Protein AF-A0A8S9FN56-F1 (afdb_monomer_lite)

Sequence (362 aa):
MESDDCSVKVAVHIRPLIGDERLQGCKDCVTVVSGKPQVQIGSHSFTFDHVYGSTGTPSTEMYQECAAPLVDGLFQGYNATVLAYGQTGSGKTYTMGTGCGDTSQTGIVPQVMNALFTKIETLKDQIEFQIHVSFIEKAMIIEEESSHCVGDSREIDEEAKEWEHKLLQNSMDKELHELNRRLEEKESEMKLFDGYDPAALKQHFGKKIAEVEDEKRAVQEERNRLLAEIENLASDGQAQKLQDVHAQNLKSLEAQIQDLKKKQESQVQLLKRKQKSDDAARRLQEEIQSIKAQKVQLQHRMKQEAEQFRQWKASREKELLQLRKEGRKSEYERHKLQALNQRQKMVSTRSLPCSFESLNLE

Foldseek 3Di:
DDDDDPDDADAAAFAADDPVCVVVVHDDQWDQDPPFQWIDGPPDIDHGPYYHDHPDALAVVCLVVPPPVQLVVVVVVDDDDDDFDDDPPRCSCLQQLVDDDPSSCRHNPNVSVVVNVVVCVVCVVPDDDDDDDDDDDDPPPPPDDDDDDPDDPVVVVVVVVVVVLVVVLVVLVVVLVVLVVVLVVLVVVLVVVPDDDLVVVLVVLVVVLVVLVVVLVVLVVVLVVLVVVVVVVVVVPDDPPVVVVSVVVNVVSVVVSVVSVVVSVVSVVVSVVSVVVVVVSVVSVVVSVVSVVVSVVSVVVSVVSVVVVVVVVVVVVVVVVVVVVVVVVVVVVVVVVVVVVVVVVVVVVVVPPPPPPPPDDD

Secondary structure (DSSP, 8-state):
------PPP-EEE-PPPPHHHHHTT----EEEPTTSSEEEETTEEEE-SEEE-TTSSS-HHHIIIIIHHHHHHHHTT---------STTSSHHHHHT-SSSGGGGGSHHHHHHHHHHHHHHHHTTT--------------------------HHHHHHHHHHHHHHHHHHHHHHHHHHHHHHHHHHHHHHHTTTTS-HHHHHHHHHHHHHHHHHHHHHHHHHHHHHHHHHHHHTTS---HHHHHHHHHHHHHHHHHHHHHHHHHHHHHHHHHHHHHHHHHHHHHHHHHHHHHHHHHHHHHHHHHHHHHHHHHHHHHHHHHHHHHHHHHHHHHHHHHHHHHHHHHHHHHHHHSTTSSTTS---

pLDDT: mean 78.4, std 14.81, range [34.0, 97.19]

Organism: Brassica cretica (NCBI:txid69181)

Radius of gyration: 46.8 Å; chains: 1; bounding box: 108×57×158 Å

Structure (mmCIF, N/CA/C/O backbone):
data_AF-A0A8S9FN56-F1
#
_entry.id   AF-A0A8S9FN56-F1
#
loop_
_atom_site.group_PDB
_atom_site.id
_atom_site.type_symbol
_atom_site.label_atom_id
_atom_site.label_alt_id
_atom_site.label_comp_id
_atom_site.label_asym_id
_atom_site.label_entity_id
_atom_site.label_seq_id
_atom_site.pdbx_PDB_ins_code
_atom_site.Cartn_x
_atom_site.Cartn_y
_atom_site.Cartn_z
_atom_site.occupancy
_atom_site.B_iso_or_equiv
_atom_site.auth_seq_id
_atom_site.auth_comp_id
_atom_site.auth_asym_id
_atom_site.auth_atom_id
_atom_site.pdbx_PDB_model_num
ATOM 1 N N . MET A 1 1 ? -13.756 2.630 -45.991 1.00 34.00 1 MET A N 1
ATOM 2 C CA . MET A 1 1 ? -12.398 2.065 -46.083 1.00 34.00 1 MET A CA 1
ATOM 3 C C . MET A 1 1 ? -11.995 1.733 -44.664 1.00 34.00 1 MET A C 1
ATOM 5 O O . MET A 1 1 ? -11.510 2.599 -43.954 1.00 34.00 1 MET A O 1
ATOM 9 N N . GLU A 1 2 ? -12.363 0.532 -44.231 1.00 57.72 2 GLU A N 1
ATOM 10 C CA . GLU A 1 2 ? -11.818 -0.105 -43.034 1.00 57.72 2 GLU A CA 1
ATOM 11 C C . GLU A 1 2 ? -10.561 -0.867 -43.458 1.00 57.72 2 GLU A C 1
ATOM 13 O O . GLU A 1 2 ? -10.627 -1.669 -44.389 1.00 57.72 2 GLU A O 1
ATOM 18 N N . SER A 1 3 ? -9.444 -0.522 -42.819 1.00 44.44 3 SER A N 1
ATOM 19 C CA . SER A 1 3 ? -8.143 -1.209 -42.743 1.00 44.44 3 SER A CA 1
ATOM 20 C C . SER A 1 3 ? -7.182 -0.182 -42.117 1.00 44.44 3 SER A C 1
ATOM 22 O O . SER A 1 3 ? -7.130 0.944 -42.605 1.00 44.44 3 SER A O 1
ATOM 24 N N . ASP A 1 4 ? -6.384 -0.419 -41.091 1.00 47.78 4 ASP A N 1
ATOM 25 C CA . ASP A 1 4 ? -6.064 -1.636 -40.371 1.00 47.78 4 ASP A CA 1
ATOM 26 C C . ASP A 1 4 ? -5.249 -1.231 -39.130 1.00 47.78 4 ASP A C 1
ATOM 28 O O . ASP A 1 4 ? -4.591 -0.192 -39.114 1.00 47.78 4 ASP A O 1
ATOM 32 N N . ASP A 1 5 ? -5.268 -2.134 -38.159 1.00 46.38 5 ASP A N 1
ATOM 33 C CA . ASP A 1 5 ? -4.248 -2.396 -37.148 1.00 46.38 5 ASP A CA 1
ATOM 34 C C . ASP A 1 5 ? -4.048 -1.443 -35.956 1.00 46.38 5 ASP A C 1
ATOM 36 O O . ASP A 1 5 ? -3.857 -0.231 -36.045 1.00 46.38 5 ASP A O 1
ATOM 40 N N . CYS A 1 6 ? -4.008 -2.070 -34.782 1.00 59.03 6 CYS A N 1
ATOM 41 C CA . CYS A 1 6 ? -3.664 -1.491 -33.489 1.00 59.03 6 CYS A CA 1
ATOM 42 C C . CYS A 1 6 ? -2.143 -1.230 -33.411 1.00 59.03 6 CYS A C 1
ATOM 44 O O . CYS A 1 6 ? -1.462 -1.686 -32.492 1.00 59.03 6 CYS A O 1
ATOM 46 N N . SER A 1 7 ? -1.576 -0.551 -34.410 1.00 74.31 7 SER A N 1
ATOM 47 C CA . SER A 1 7 ? -0.150 -0.244 -34.463 1.00 74.31 7 SER A CA 1
ATOM 48 C C . SER A 1 7 ? 0.182 0.960 -33.585 1.00 74.31 7 SER A C 1
ATOM 50 O O . SER A 1 7 ? -0.565 1.939 -33.529 1.00 74.31 7 SER A O 1
ATOM 52 N N . VAL A 1 8 ? 1.333 0.904 -32.914 1.00 87.12 8 VAL A N 1
ATOM 53 C CA . VAL A 1 8 ? 1.858 2.023 -32.124 1.00 87.12 8 VAL A CA 1
ATOM 54 C C . VAL A 1 8 ? 2.058 3.236 -33.033 1.00 87.12 8 VAL A C 1
ATOM 56 O O . VAL A 1 8 ? 2.833 3.165 -33.982 1.00 87.12 8 VAL A O 1
ATOM 59 N N . LYS A 1 9 ? 1.388 4.348 -32.713 1.00 89.50 9 LYS A N 1
ATOM 60 C CA . LYS A 1 9 ? 1.583 5.631 -33.398 1.00 89.50 9 LYS A CA 1
ATOM 61 C C . LYS A 1 9 ? 2.750 6.394 -32.790 1.00 89.50 9 LYS A C 1
ATOM 63 O O . LYS A 1 9 ? 2.871 6.485 -31.567 1.00 89.50 9 LYS A O 1
ATOM 68 N N . VAL A 1 10 ? 3.578 6.982 -33.643 1.00 91.56 10 VAL A N 1
ATOM 69 C CA . VAL A 1 10 ? 4.769 7.729 -33.252 1.00 91.56 10 VAL A CA 1
ATOM 70 C C . VAL A 1 10 ? 4.655 9.175 -33.718 1.00 91.56 10 VAL A C 1
ATOM 72 O O . VAL A 1 10 ? 4.612 9.477 -34.910 1.00 91.56 10 VAL A O 1
ATOM 75 N N . ALA A 1 11 ? 4.655 10.078 -32.742 1.00 90.06 11 ALA A N 1
ATOM 76 C CA . ALA A 1 11 ? 4.687 11.514 -32.949 1.00 90.06 11 ALA A CA 1
ATOM 77 C C . ALA A 1 11 ? 6.062 12.074 -32.569 1.00 90.06 11 ALA A C 1
ATOM 79 O O . ALA A 1 11 ? 6.553 11.841 -31.463 1.00 90.06 11 ALA A O 1
ATOM 80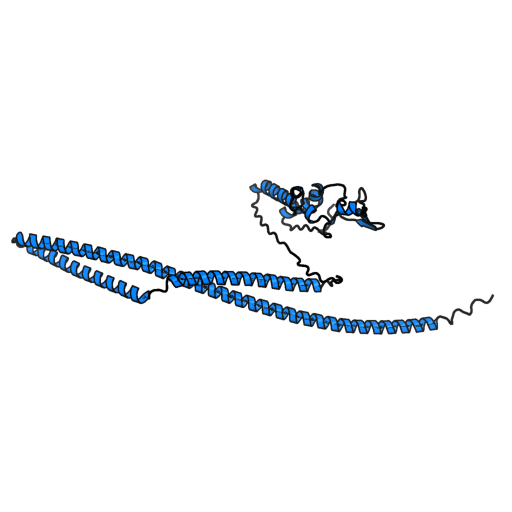 N N . VAL A 1 12 ? 6.677 12.835 -33.473 1.00 90.75 12 VAL A N 1
ATOM 81 C CA . VAL A 1 12 ? 7.975 13.478 -33.242 1.00 90.75 12 VAL A CA 1
ATOM 82 C C . VAL A 1 12 ? 7.770 14.960 -32.976 1.00 90.75 12 VAL A C 1
ATOM 84 O O . VAL A 1 12 ? 7.241 15.674 -33.821 1.00 90.75 12 VAL A O 1
ATOM 87 N N . HIS A 1 13 ? 8.226 15.431 -31.817 1.00 88.38 13 HIS A N 1
ATOM 88 C CA . HIS A 1 13 ? 8.181 16.841 -31.436 1.00 88.38 13 HIS A CA 1
ATOM 89 C C . HIS A 1 13 ? 9.599 17.412 -31.362 1.00 88.38 13 HIS A C 1
ATOM 91 O O . HIS A 1 13 ? 10.414 16.985 -30.542 1.00 88.38 13 HIS A O 1
ATOM 97 N N . ILE A 1 14 ? 9.897 18.374 -32.237 1.00 88.44 14 ILE A N 1
ATOM 98 C CA . ILE A 1 14 ? 11.204 19.026 -32.320 1.00 88.44 14 ILE A CA 1
ATOM 99 C C . ILE A 1 14 ? 11.127 20.357 -31.578 1.00 88.44 14 ILE A C 1
ATOM 101 O O . ILE A 1 14 ? 10.511 21.309 -32.054 1.00 88.44 14 ILE A O 1
ATOM 105 N N . ARG A 1 15 ? 11.783 20.443 -30.418 1.00 87.12 15 ARG A N 1
ATOM 106 C CA . ARG A 1 15 ? 11.860 21.705 -29.675 1.00 87.12 15 ARG A CA 1
ATOM 107 C C . ARG A 1 15 ? 12.784 22.716 -30.373 1.00 87.12 15 ARG A C 1
ATOM 109 O O . ARG A 1 15 ? 13.759 22.309 -31.007 1.00 87.12 15 ARG A O 1
ATOM 116 N N . PRO A 1 16 ? 12.552 24.027 -30.208 1.00 85.75 16 PRO A N 1
ATOM 117 C CA . PRO A 1 16 ? 13.506 25.039 -30.647 1.00 85.75 16 PRO A CA 1
ATOM 118 C C . PRO A 1 16 ? 14.832 24.957 -29.868 1.00 85.75 16 PRO A C 1
ATOM 120 O O . PRO A 1 16 ? 14.885 24.452 -28.739 1.00 85.75 16 PRO A O 1
ATOM 123 N N . LEU A 1 17 ? 15.896 25.513 -30.459 1.00 84.88 17 LEU A N 1
ATOM 124 C CA . LEU A 1 17 ? 17.184 25.705 -29.784 1.00 84.88 17 LEU A CA 1
ATOM 125 C C . LEU A 1 17 ? 17.023 26.606 -28.556 1.00 84.88 17 LEU A C 1
ATOM 127 O O . LEU A 1 17 ? 16.485 27.719 -28.670 1.00 84.88 17 LEU A O 1
ATOM 131 N N . ILE A 1 18 ? 17.528 26.143 -27.411 1.00 85.12 18 ILE A N 1
ATOM 132 C CA . ILE A 1 18 ? 17.525 26.891 -26.144 1.00 85.12 18 ILE A CA 1
ATOM 133 C C . ILE A 1 18 ? 18.684 27.899 -26.089 1.00 85.12 18 ILE A C 1
ATOM 135 O O . ILE A 1 18 ? 19.608 27.849 -26.900 1.00 85.12 18 ILE A O 1
ATOM 139 N N . GLY A 1 19 ? 18.626 28.846 -25.145 1.00 82.25 19 GLY A N 1
ATOM 140 C CA . GLY A 1 19 ? 19.585 29.956 -25.043 1.00 82.25 19 GLY A CA 1
ATOM 141 C C . GLY A 1 19 ? 21.048 29.508 -25.017 1.00 82.25 19 GLY A C 1
ATOM 142 O O . GLY A 1 19 ? 21.850 30.019 -25.794 1.00 82.25 19 GLY A O 1
ATOM 143 N N . ASP A 1 20 ? 21.369 28.497 -24.211 1.00 84.25 20 ASP A N 1
ATOM 144 C CA . ASP A 1 20 ? 22.737 27.981 -24.077 1.00 84.25 20 ASP A CA 1
ATOM 145 C C . ASP A 1 20 ? 23.262 27.357 -25.380 1.00 84.25 20 ASP A C 1
ATOM 147 O O . ASP A 1 20 ? 24.409 27.586 -25.758 1.00 84.25 20 ASP A O 1
ATOM 151 N N . GLU A 1 21 ? 22.411 26.645 -26.126 1.00 86.81 21 GLU A N 1
ATOM 152 C CA . GLU A 1 21 ? 22.765 26.053 -27.427 1.00 86.81 21 GLU A CA 1
ATOM 153 C C . GLU A 1 21 ? 23.034 27.137 -28.478 1.00 86.81 21 GLU A C 1
ATOM 155 O O . GLU A 1 21 ? 23.965 27.032 -29.278 1.00 86.81 21 GLU A O 1
ATOM 160 N N . ARG A 1 22 ? 22.248 28.220 -28.455 1.00 85.56 22 ARG A N 1
ATOM 161 C CA . ARG A 1 22 ? 22.453 29.373 -29.344 1.00 85.56 22 ARG A CA 1
ATOM 162 C C . ARG A 1 22 ? 23.751 30.109 -29.015 1.00 85.56 22 ARG A C 1
ATOM 164 O O . ARG A 1 22 ? 24.470 30.499 -29.931 1.00 85.56 22 ARG A O 1
ATOM 171 N N . LEU A 1 23 ? 24.065 30.274 -27.728 1.00 86.38 23 LEU A N 1
ATOM 172 C CA . LEU A 1 23 ? 25.304 30.906 -27.262 1.00 86.38 23 LEU A CA 1
ATOM 173 C C . LEU A 1 23 ? 26.547 30.074 -27.608 1.00 86.38 23 LEU A C 1
ATOM 175 O O . LEU A 1 23 ? 27.594 30.640 -27.910 1.00 86.38 23 LEU A O 1
ATOM 179 N N . GLN A 1 24 ? 26.423 28.746 -27.630 1.00 87.88 24 GLN A N 1
ATOM 180 C CA . GLN A 1 24 ? 27.474 27.824 -28.072 1.00 87.88 24 GLN A CA 1
ATOM 181 C C . GLN A 1 24 ? 27.618 27.735 -29.604 1.00 87.88 24 GLN A C 1
ATOM 183 O O . GLN A 1 24 ? 28.506 27.043 -30.101 1.00 87.88 24 GLN A O 1
ATOM 188 N N . GLY A 1 25 ? 26.776 28.437 -30.370 1.00 85.12 25 GLY A N 1
ATOM 189 C CA . GLY A 1 25 ? 26.837 28.462 -31.834 1.00 85.12 25 GLY A CA 1
ATOM 190 C C . GLY A 1 25 ? 26.279 27.205 -32.512 1.00 85.12 25 GLY A C 1
ATOM 191 O O . GLY A 1 25 ? 26.588 26.961 -33.682 1.00 85.12 25 GLY A O 1
ATOM 192 N N . CYS A 1 26 ? 25.464 26.408 -31.811 1.00 86.00 26 CYS A N 1
ATOM 193 C CA . CYS A 1 26 ? 24.776 25.262 -32.398 1.00 86.00 26 CYS A CA 1
ATOM 194 C C . CYS A 1 26 ? 23.798 25.712 -33.497 1.00 86.00 26 CYS A C 1
ATOM 196 O O . CYS A 1 26 ? 23.170 26.768 -33.409 1.00 86.00 26 CYS A O 1
ATOM 198 N N . LYS A 1 27 ? 23.660 24.889 -34.541 1.00 84.81 27 LYS A N 1
ATOM 199 C CA . LYS A 1 27 ? 22.740 25.110 -35.667 1.00 84.81 27 LYS A CA 1
ATOM 200 C C . LYS A 1 27 ? 21.695 24.004 -35.707 1.00 84.81 27 LYS A C 1
ATOM 202 O O . LYS A 1 27 ? 21.998 22.872 -35.331 1.00 84.81 27 LYS A O 1
ATOM 207 N N . ASP A 1 28 ? 20.509 24.321 -36.217 1.00 84.56 28 ASP A N 1
ATOM 208 C CA . ASP A 1 28 ? 19.460 23.329 -36.444 1.00 84.56 28 ASP A CA 1
ATOM 209 C C . ASP A 1 28 ? 19.959 22.246 -37.412 1.00 84.56 28 ASP A C 1
ATOM 211 O O . ASP A 1 28 ? 20.329 22.527 -38.554 1.00 84.56 28 ASP A O 1
ATOM 215 N N . CYS A 1 29 ? 19.994 21.001 -36.938 1.00 86.44 29 CYS A N 1
ATOM 216 C CA . CYS A 1 29 ? 20.415 19.833 -37.716 1.00 86.44 29 CYS A CA 1
ATOM 217 C C . CYS A 1 29 ? 19.238 18.979 -38.210 1.00 86.44 29 CYS A C 1
ATOM 219 O O . CYS A 1 29 ? 19.448 18.014 -38.947 1.00 86.44 29 CYS A O 1
ATOM 221 N N . VAL A 1 30 ? 18.015 19.339 -37.813 1.00 88.12 30 VAL A N 1
ATOM 222 C CA . VAL A 1 30 ? 16.774 18.654 -38.170 1.00 88.12 30 VAL A CA 1
ATOM 223 C C . VAL A 1 30 ? 15.874 19.631 -38.910 1.00 88.12 30 VAL A C 1
ATOM 225 O O . VAL A 1 30 ? 15.601 20.725 -38.418 1.00 88.12 30 VAL A O 1
ATOM 228 N N . THR A 1 31 ? 15.385 19.229 -40.077 1.00 86.25 31 THR A N 1
ATOM 229 C CA . THR A 1 31 ? 14.417 20.004 -40.857 1.00 86.25 31 THR A CA 1
ATOM 230 C C . THR A 1 31 ? 13.141 19.198 -41.067 1.00 86.25 31 THR A C 1
ATOM 232 O O . THR A 1 31 ? 13.177 17.986 -41.279 1.00 86.25 31 THR A O 1
ATOM 235 N N . VAL A 1 32 ? 11.991 19.867 -40.983 1.00 86.69 32 VAL A N 1
ATOM 236 C CA . VAL A 1 32 ? 10.684 19.252 -41.252 1.00 86.69 32 VAL A CA 1
ATOM 237 C C . VAL A 1 32 ? 10.335 19.446 -42.722 1.00 86.69 32 VAL A C 1
ATOM 239 O O . VAL A 1 32 ? 10.395 20.563 -43.239 1.00 86.69 32 VAL A O 1
ATOM 242 N N . VAL A 1 33 ? 9.960 18.364 -43.402 1.00 85.19 33 VAL A N 1
ATOM 243 C CA . VAL A 1 33 ? 9.528 18.410 -44.802 1.00 85.19 33 VAL A CA 1
ATOM 244 C C . VAL A 1 33 ? 8.102 18.958 -44.862 1.00 85.19 33 VAL A C 1
ATOM 246 O O . VAL A 1 33 ? 7.178 18.385 -44.293 1.00 85.19 33 VAL A O 1
ATOM 249 N N . SER A 1 34 ? 7.891 20.073 -45.563 1.00 79.69 34 SER A N 1
ATOM 250 C CA . SER A 1 34 ? 6.559 20.686 -45.666 1.00 79.69 34 SER A CA 1
ATOM 251 C C . SER A 1 34 ? 5.553 19.755 -46.353 1.00 79.69 34 SER A C 1
ATOM 253 O O . SER A 1 34 ? 5.817 19.231 -47.435 1.00 79.69 34 SER A O 1
ATOM 255 N N . GLY A 1 35 ? 4.387 19.566 -45.730 1.00 77.75 35 GLY A N 1
ATOM 256 C CA . GLY A 1 35 ? 3.283 18.772 -46.282 1.00 77.75 35 GLY A CA 1
ATOM 257 C C . GLY A 1 35 ? 3.447 17.251 -46.179 1.00 77.75 35 GLY A C 1
ATOM 258 O O . GLY A 1 35 ? 2.628 16.524 -46.736 1.00 77.75 35 GLY A O 1
ATOM 259 N N . LYS A 1 36 ? 4.481 16.753 -45.487 1.00 84.75 36 LYS A N 1
ATOM 260 C CA . LYS A 1 36 ? 4.667 15.324 -45.187 1.00 84.75 36 LYS A CA 1
ATOM 261 C C . LYS A 1 36 ? 5.081 15.150 -43.722 1.00 84.75 36 LYS A C 1
ATOM 263 O O . LYS A 1 36 ? 5.860 15.968 -43.240 1.00 84.75 36 LYS A O 1
ATOM 268 N N . PRO A 1 37 ? 4.656 14.084 -43.023 1.00 85.81 37 PRO A N 1
ATOM 269 C CA . PRO A 1 37 ? 5.118 13.795 -41.666 1.00 85.81 37 PRO A CA 1
ATOM 270 C C . PRO A 1 37 ? 6.526 13.173 -41.709 1.00 85.81 37 PRO A C 1
ATOM 272 O O . PRO A 1 37 ? 6.748 12.015 -41.363 1.00 85.81 37 PRO A O 1
ATOM 275 N N . GLN A 1 38 ? 7.496 13.936 -42.218 1.00 90.81 38 GLN A N 1
ATOM 276 C CA . GLN A 1 38 ? 8.859 13.479 -42.452 1.00 90.81 38 GLN A CA 1
ATOM 277 C C . GLN A 1 38 ? 9.871 14.493 -41.918 1.00 90.81 38 GLN A C 1
ATOM 279 O O . GLN A 1 38 ? 9.761 15.697 -42.162 1.00 90.81 38 GLN A O 1
ATOM 284 N N . VAL A 1 39 ? 10.882 13.986 -41.217 1.00 91.12 39 VAL A N 1
ATOM 285 C CA . VAL A 1 39 ? 12.034 14.760 -40.746 1.00 91.12 39 VAL A CA 1
ATOM 286 C C . VAL A 1 39 ? 13.268 14.389 -41.551 1.00 91.12 39 VAL A C 1
ATOM 288 O O . VAL A 1 39 ? 13.467 13.226 -41.906 1.00 91.12 39 VAL A O 1
ATOM 291 N N . GLN A 1 40 ? 14.110 15.373 -41.832 1.00 89.88 40 GLN A N 1
ATOM 292 C CA . GLN A 1 40 ? 15.377 15.181 -42.516 1.00 89.88 40 GLN A CA 1
ATOM 293 C C . GLN A 1 40 ? 16.534 15.556 -41.592 1.00 89.88 40 GLN A C 1
ATOM 295 O O . GLN A 1 40 ? 16.540 16.616 -40.968 1.00 89.88 40 GLN A O 1
ATOM 300 N N . ILE A 1 41 ? 17.517 14.659 -41.517 1.00 90.38 41 ILE A N 1
ATOM 301 C CA . ILE A 1 41 ? 18.742 14.814 -40.734 1.00 90.38 41 ILE A CA 1
ATOM 302 C C . ILE A 1 41 ? 19.909 14.545 -41.685 1.00 90.38 41 ILE A C 1
ATOM 304 O O . ILE A 1 41 ? 20.173 13.405 -42.076 1.00 90.38 41 ILE A O 1
ATOM 308 N N . GLY A 1 42 ? 20.581 15.613 -42.118 1.00 86.88 42 GLY A N 1
ATOM 309 C CA . GLY A 1 42 ? 21.610 15.531 -43.157 1.00 86.88 42 GLY A CA 1
ATOM 310 C C . GLY A 1 42 ? 21.059 14.961 -44.472 1.00 86.88 42 GLY A C 1
ATOM 311 O O . GLY A 1 42 ? 20.163 15.546 -45.085 1.00 86.88 42 GLY A O 1
ATOM 312 N N . SER A 1 43 ? 21.602 13.820 -44.908 1.00 87.56 43 SER A N 1
ATOM 313 C CA . SER A 1 43 ? 21.180 13.096 -46.119 1.00 87.56 43 SER A CA 1
ATOM 314 C C . SER A 1 43 ? 20.089 12.046 -45.883 1.00 87.56 43 SER A C 1
ATOM 316 O O . SER A 1 43 ? 19.653 11.410 -46.839 1.00 87.56 43 SER A O 1
ATOM 318 N N . HIS A 1 44 ? 19.665 11.828 -44.636 1.00 91.12 44 HIS A N 1
ATOM 319 C CA . HIS A 1 44 ? 18.688 10.799 -44.282 1.00 91.12 44 HIS A CA 1
ATOM 320 C C . HIS A 1 44 ? 17.319 11.411 -43.985 1.00 91.12 44 HIS A C 1
ATOM 322 O O . HIS A 1 44 ? 17.223 12.451 -43.333 1.00 91.12 44 HIS A O 1
ATOM 328 N N . SER A 1 45 ? 16.258 10.739 -44.431 1.00 92.31 45 SER A N 1
ATOM 329 C CA . SER A 1 45 ? 14.870 11.136 -44.186 1.00 92.31 45 SER A CA 1
ATOM 330 C C . SER A 1 45 ? 14.134 10.037 -43.425 1.00 92.31 45 SER A C 1
ATOM 332 O O . SER A 1 45 ? 14.217 8.867 -43.795 1.00 92.31 45 SER A O 1
ATOM 334 N N . PHE A 1 46 ? 13.397 10.420 -42.385 1.00 92.88 46 PHE A N 1
ATOM 335 C CA . PHE A 1 46 ? 12.651 9.519 -41.507 1.00 92.88 46 PHE A CA 1
ATOM 336 C C . PHE A 1 46 ? 11.180 9.924 -41.486 1.00 92.88 46 PHE A C 1
ATOM 338 O O . PHE A 1 46 ? 10.864 11.091 -41.249 1.00 92.88 46 PHE A O 1
ATOM 345 N N . THR A 1 47 ? 10.292 8.972 -41.751 1.00 92.38 47 THR A N 1
ATOM 346 C CA . THR A 1 47 ? 8.842 9.194 -41.810 1.00 92.38 47 THR A CA 1
ATOM 347 C C . THR A 1 47 ? 8.189 8.673 -40.537 1.00 92.38 47 THR A C 1
ATOM 349 O O . THR A 1 47 ? 8.519 7.577 -40.088 1.00 92.38 47 THR A O 1
ATOM 352 N N . PHE A 1 48 ? 7.264 9.450 -39.984 1.00 91.25 48 PHE A N 1
ATOM 353 C CA . PHE A 1 48 ? 6.508 9.140 -38.770 1.00 91.25 48 PHE A CA 1
ATOM 354 C C . PHE A 1 48 ? 5.014 9.383 -39.012 1.00 91.25 48 PHE A C 1
ATOM 356 O O . PHE A 1 48 ? 4.639 9.851 -40.086 1.00 91.25 48 PHE A O 1
ATOM 363 N N . ASP A 1 49 ? 4.161 9.083 -38.031 1.00 90.50 49 ASP A N 1
ATOM 364 C CA . ASP A 1 49 ? 2.726 9.371 -38.134 1.00 90.50 49 ASP A CA 1
ATOM 365 C C . ASP A 1 49 ? 2.465 10.878 -38.058 1.00 90.50 49 ASP A C 1
ATOM 367 O O . ASP A 1 49 ? 1.729 11.433 -38.872 1.00 90.50 49 ASP A O 1
ATOM 371 N N . HIS A 1 50 ? 3.128 11.553 -37.114 1.00 88.25 50 HIS A N 1
ATOM 372 C CA . HIS A 1 50 ? 3.006 12.994 -36.901 1.00 88.25 50 HIS A CA 1
ATOM 373 C C . HIS A 1 50 ? 4.377 13.620 -36.641 1.00 88.25 50 HIS A C 1
ATOM 375 O O . HIS A 1 50 ? 5.216 13.052 -35.936 1.00 88.25 50 HIS A O 1
ATOM 381 N N . VAL A 1 51 ? 4.612 14.809 -37.198 1.00 88.19 51 VAL A N 1
ATOM 382 C CA . VAL A 1 51 ? 5.862 15.559 -37.024 1.00 88.19 51 VAL A CA 1
ATOM 383 C C . VAL A 1 51 ? 5.539 17.015 -36.722 1.00 88.19 51 VAL A C 1
ATOM 385 O O . VAL A 1 51 ? 4.954 17.712 -37.547 1.00 88.19 51 VAL A O 1
ATOM 388 N N . TYR A 1 52 ? 5.987 17.480 -35.560 1.00 85.62 52 TYR A N 1
ATOM 389 C CA . TYR A 1 52 ? 5.828 18.849 -35.086 1.00 85.62 52 TYR A CA 1
ATOM 390 C C . TYR A 1 52 ? 7.183 19.563 -35.115 1.00 85.62 52 TYR A C 1
ATOM 392 O O . TYR A 1 52 ? 8.163 19.099 -34.521 1.00 85.62 52 TYR A O 1
ATOM 400 N N . GLY A 1 53 ? 7.243 20.673 -35.853 1.00 74.38 53 GLY A N 1
ATOM 401 C CA . GLY A 1 53 ? 8.457 21.465 -36.055 1.00 74.38 53 GLY A CA 1
ATOM 402 C C . GLY A 1 53 ? 8.734 22.490 -34.955 1.00 74.38 53 GLY A C 1
ATOM 403 O O . GLY A 1 53 ? 7.915 22.736 -34.076 1.00 74.38 53 GLY A O 1
ATOM 404 N N . SER A 1 54 ? 9.891 23.145 -35.061 1.00 64.88 54 SER A N 1
ATOM 405 C CA . SER A 1 54 ? 10.440 24.095 -34.081 1.00 64.88 54 SER A CA 1
ATOM 406 C C . SER A 1 54 ? 9.731 25.459 -34.006 1.00 64.88 54 SER A C 1
ATOM 408 O O . SER A 1 54 ? 10.197 26.356 -33.300 1.00 64.88 54 SER A O 1
ATOM 410 N N . THR A 1 55 ? 8.623 25.644 -34.726 1.00 59.16 55 THR A N 1
ATOM 411 C CA . THR A 1 55 ? 7.948 26.938 -34.919 1.00 59.16 55 THR A CA 1
ATOM 412 C C . THR A 1 55 ? 6.754 27.194 -33.995 1.00 59.16 55 THR A C 1
ATOM 414 O O . THR A 1 55 ? 6.063 28.193 -34.184 1.00 59.16 55 THR A O 1
ATOM 417 N N . GLY A 1 56 ? 6.519 26.380 -32.961 1.00 53.59 56 GLY A N 1
ATOM 418 C CA . GLY A 1 56 ? 5.408 26.622 -32.037 1.00 53.59 56 GLY A CA 1
ATOM 419 C C . GLY A 1 56 ? 5.502 25.882 -30.707 1.00 53.59 56 GLY A C 1
ATOM 420 O O . GLY A 1 56 ? 6.211 24.890 -30.569 1.00 53.59 56 GLY A O 1
ATOM 421 N N . THR A 1 57 ? 4.784 26.408 -29.714 1.00 52.62 57 THR A N 1
ATOM 422 C CA . THR A 1 57 ? 4.493 25.751 -28.430 1.00 52.62 57 THR A CA 1
ATOM 423 C C . THR A 1 57 ? 3.805 24.394 -28.642 1.00 52.62 57 THR A C 1
ATOM 425 O O . THR A 1 57 ? 3.199 24.214 -29.696 1.00 52.62 57 THR A O 1
ATOM 428 N N . PRO A 1 58 ? 3.797 23.480 -27.648 1.00 56.59 58 PRO A N 1
ATOM 429 C CA . PRO A 1 58 ? 2.983 22.267 -27.669 1.00 56.59 58 PRO A CA 1
ATOM 430 C C . PRO A 1 58 ? 1.528 22.695 -27.851 1.00 56.59 58 PRO A C 1
ATOM 432 O O . PRO A 1 58 ? 0.911 23.236 -26.933 1.00 56.59 58 PRO A O 1
ATOM 435 N N . SER A 1 59 ? 1.030 22.585 -29.077 1.00 62.69 59 SER A N 1
ATOM 436 C CA . SER A 1 59 ? -0.265 23.124 -29.450 1.00 62.69 59 SER A CA 1
ATOM 437 C C . SER A 1 59 ? -1.348 22.109 -29.112 1.00 62.69 59 SER A C 1
ATOM 439 O O . SER A 1 59 ? -1.128 20.896 -29.098 1.00 62.69 59 SER A O 1
ATOM 441 N N . THR A 1 60 ? -2.552 22.622 -28.874 1.00 71.69 60 THR A N 1
ATOM 442 C CA . THR A 1 60 ? -3.806 21.861 -28.810 1.00 71.69 60 THR A CA 1
ATOM 443 C C . THR A 1 60 ? -3.939 20.847 -29.957 1.00 71.69 60 THR A C 1
ATOM 445 O O . THR A 1 60 ? -4.578 19.816 -29.786 1.00 71.69 60 THR A O 1
ATOM 448 N N . GLU A 1 61 ? -3.302 21.093 -31.105 1.00 78.62 61 GLU A N 1
ATOM 449 C CA . GLU A 1 61 ? -3.277 20.192 -32.265 1.00 78.62 61 GLU A CA 1
ATOM 450 C C . GLU A 1 61 ? -2.604 18.852 -31.939 1.00 78.62 61 GLU A C 1
ATOM 452 O O . GLU A 1 61 ? -3.150 17.804 -32.266 1.00 78.62 61 GLU A O 1
ATOM 457 N N . MET A 1 62 ? -1.490 18.854 -31.196 1.00 85.00 62 MET A N 1
ATOM 4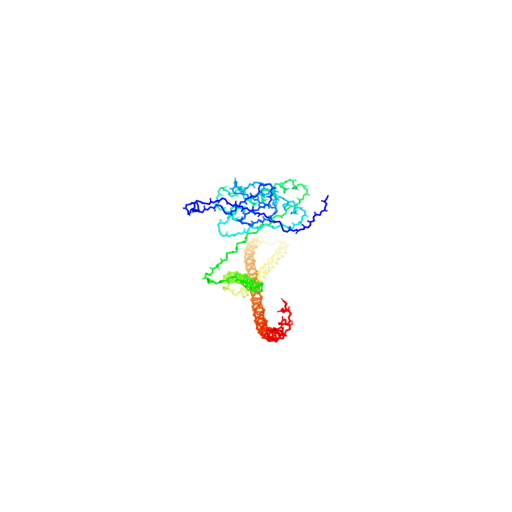58 C CA . MET A 1 62 ? -0.816 17.613 -30.793 1.00 85.00 62 MET A CA 1
ATOM 459 C C . MET A 1 62 ? -1.691 16.755 -29.874 1.00 85.00 62 MET A C 1
ATOM 461 O O . MET A 1 62 ? -1.703 15.528 -29.977 1.00 85.00 62 MET A O 1
ATOM 465 N N . TYR A 1 63 ? -2.459 17.390 -28.987 1.00 86.81 63 TYR A N 1
ATOM 466 C CA . TYR A 1 63 ? -3.461 16.690 -28.189 1.00 86.81 63 TYR A CA 1
ATOM 467 C C . TYR A 1 63 ? -4.586 16.126 -29.070 1.00 86.81 63 TYR A C 1
ATOM 469 O O . TYR A 1 63 ? -4.937 14.955 -28.924 1.00 86.81 63 TYR A O 1
ATOM 477 N N . GLN A 1 64 ? -5.128 16.930 -29.988 1.00 86.56 64 GLN A N 1
ATOM 478 C CA . GLN A 1 64 ? -6.227 16.535 -30.876 1.00 86.56 64 GLN A CA 1
ATOM 479 C C . GLN A 1 64 ? -5.852 15.348 -31.771 1.00 86.56 64 GLN A C 1
ATOM 481 O O . GLN A 1 64 ? -6.642 14.423 -31.926 1.00 86.56 64 GLN A O 1
ATOM 486 N N . GLU A 1 65 ? -4.641 15.337 -32.323 1.00 85.19 65 GLU A N 1
ATOM 487 C CA . GLU A 1 65 ? -4.200 14.284 -33.240 1.00 85.19 65 GLU A CA 1
ATOM 488 C C . GLU A 1 65 ? -3.761 13.006 -32.510 1.00 85.19 65 GLU A C 1
ATOM 490 O O . GLU A 1 65 ? -4.051 11.900 -32.971 1.00 85.19 65 GLU A O 1
ATOM 495 N N . CYS A 1 66 ? -3.078 13.128 -31.364 1.00 87.06 66 CYS A N 1
ATOM 496 C CA . CYS A 1 66 ? -2.474 11.976 -30.686 1.00 87.06 66 CYS A CA 1
ATOM 497 C C . CYS A 1 66 ? -3.292 11.450 -29.498 1.00 87.06 66 CYS A C 1
ATOM 499 O O . CYS A 1 66 ? -3.397 10.238 -29.320 1.00 87.06 66 CYS A O 1
ATOM 501 N N . ALA A 1 67 ? -3.848 12.331 -28.662 1.00 88.94 67 ALA A N 1
ATOM 502 C CA . ALA A 1 67 ? -4.437 11.957 -27.374 1.00 88.94 67 ALA A CA 1
ATOM 503 C C . ALA A 1 67 ? -5.973 11.920 -27.381 1.00 88.94 67 ALA A C 1
ATOM 505 O O . ALA A 1 67 ? -6.553 11.072 -26.705 1.00 88.94 67 ALA A O 1
ATOM 506 N N . ALA A 1 68 ? -6.651 12.777 -28.150 1.00 89.69 68 ALA A N 1
ATOM 507 C CA . ALA A 1 68 ? -8.116 12.797 -28.200 1.00 89.69 68 ALA A CA 1
ATOM 508 C C . ALA A 1 68 ? -8.734 11.450 -28.649 1.00 89.69 68 ALA A C 1
ATOM 510 O O . ALA A 1 68 ? -9.620 10.963 -27.938 1.00 89.69 68 ALA A O 1
ATOM 511 N N . PRO A 1 69 ? -8.219 10.762 -29.696 1.00 90.31 69 PRO A N 1
ATOM 512 C CA . PRO A 1 69 ? -8.735 9.448 -30.092 1.00 90.31 69 PRO A CA 1
ATOM 513 C C . PRO A 1 69 ? -8.536 8.375 -29.011 1.00 90.31 69 PRO A C 1
ATOM 515 O O . PRO A 1 69 ? -9.331 7.445 -28.890 1.00 90.31 69 PRO A O 1
ATOM 518 N N . LEU A 1 70 ? -7.485 8.506 -28.193 1.00 91.44 70 LEU A N 1
ATOM 519 C CA . LEU A 1 70 ? -7.224 7.600 -27.073 1.00 91.44 70 LEU A CA 1
ATOM 520 C C . LEU A 1 70 ? -8.225 7.810 -25.934 1.00 91.44 70 LEU A C 1
ATOM 522 O O . LEU A 1 70 ? -8.672 6.842 -25.322 1.00 91.44 70 LEU A O 1
ATOM 526 N N . VAL A 1 71 ? -8.611 9.063 -25.672 1.00 91.00 71 VAL A N 1
ATOM 527 C CA . VAL A 1 71 ? -9.670 9.379 -24.707 1.00 91.00 71 VAL A CA 1
ATOM 528 C C . VAL A 1 71 ? -11.002 8.800 -25.180 1.00 91.00 71 VAL A C 1
ATOM 530 O O . VAL A 1 71 ? -11.720 8.227 -24.371 1.00 91.00 71 VAL A O 1
ATOM 533 N N . ASP A 1 72 ? -11.337 8.897 -26.472 1.00 90.00 72 ASP A N 1
ATOM 534 C CA . ASP A 1 72 ? -12.522 8.225 -27.034 1.00 90.00 72 ASP A CA 1
ATOM 535 C C . ASP A 1 72 ? -12.484 6.705 -26.821 1.00 90.00 72 ASP A C 1
ATOM 537 O O . ASP A 1 72 ? -13.477 6.124 -26.381 1.00 90.00 72 ASP A O 1
ATOM 541 N N . GLY A 1 73 ? -11.331 6.072 -27.064 1.00 89.44 73 GLY A N 1
ATOM 542 C CA . GLY A 1 73 ? -11.126 4.643 -26.815 1.00 89.44 73 GLY A CA 1
ATOM 543 C C . GLY A 1 73 ? -11.314 4.243 -25.347 1.00 89.44 73 GLY A C 1
ATOM 544 O O . GLY A 1 73 ? -11.887 3.189 -25.070 1.00 89.44 73 GLY A O 1
ATOM 545 N N . LEU A 1 74 ? -10.923 5.104 -24.400 1.00 91.00 74 LEU A N 1
ATOM 546 C CA . LEU A 1 74 ? -11.114 4.854 -22.968 1.00 91.00 74 LEU A CA 1
ATOM 547 C C . LEU A 1 74 ? -12.600 4.731 -22.596 1.00 91.00 74 LEU A C 1
ATOM 549 O O . LEU A 1 74 ? -12.975 3.824 -21.857 1.00 91.00 74 LEU A O 1
ATOM 553 N N . PHE A 1 75 ? -13.464 5.589 -23.149 1.00 88.25 75 PHE A N 1
ATOM 554 C CA . PHE A 1 75 ? -14.916 5.511 -22.917 1.00 88.25 75 PHE A CA 1
ATOM 555 C C . PHE A 1 75 ? -15.582 4.322 -23.621 1.00 88.25 75 PHE A C 1
ATOM 557 O O . PHE A 1 75 ? -16.687 3.934 -23.250 1.00 88.25 75 PHE A O 1
ATOM 564 N N . GLN A 1 76 ? -14.911 3.714 -24.601 1.00 87.69 76 GLN A N 1
ATOM 565 C CA . GLN A 1 76 ? -15.337 2.455 -25.218 1.00 87.69 76 GLN A CA 1
ATOM 566 C C . GLN A 1 76 ? -14.877 1.220 -24.419 1.00 87.69 76 GLN A C 1
ATOM 568 O O . GLN A 1 76 ? -15.226 0.099 -24.780 1.00 87.69 76 GLN A O 1
ATOM 573 N N . GLY A 1 77 ? -14.123 1.411 -23.328 1.00 87.69 77 GLY A N 1
ATOM 574 C CA . GLY A 1 77 ? -13.626 0.339 -22.463 1.00 87.69 77 GLY A CA 1
ATOM 575 C C . GLY A 1 77 ? -12.236 -0.189 -22.830 1.00 87.69 77 GLY A C 1
ATOM 576 O O . GLY A 1 77 ? -11.837 -1.235 -22.317 1.00 87.69 77 GLY A O 1
ATOM 577 N N . TYR A 1 78 ? -11.490 0.503 -23.697 1.00 90.38 78 TYR A N 1
ATOM 578 C CA . TYR A 1 78 ? -10.121 0.125 -24.054 1.00 90.38 78 TYR A CA 1
ATOM 579 C C . TYR A 1 78 ? -9.076 0.818 -23.177 1.00 90.38 78 TYR A C 1
ATOM 581 O O . TYR A 1 78 ? -9.257 1.942 -22.714 1.00 90.38 78 TYR A O 1
ATOM 589 N N . ASN A 1 79 ? -7.929 0.163 -23.006 1.00 89.88 79 ASN A N 1
ATOM 590 C CA . ASN A 1 79 ? -6.777 0.760 -22.340 1.00 89.88 79 ASN A CA 1
ATOM 591 C C . ASN A 1 79 ? -6.005 1.658 -23.312 1.00 89.88 79 ASN A C 1
ATOM 593 O O . ASN A 1 79 ? -5.752 1.275 -24.453 1.00 89.88 79 ASN A O 1
ATOM 597 N N . ALA A 1 80 ? -5.571 2.822 -22.834 1.00 89.44 80 ALA A N 1
ATOM 598 C CA . ALA A 1 80 ? -4.728 3.746 -23.581 1.00 89.44 80 ALA A CA 1
ATOM 599 C C . ALA A 1 80 ? -3.411 4.000 -22.839 1.00 89.44 80 ALA A C 1
ATOM 601 O O . ALA A 1 80 ? -3.366 4.035 -21.610 1.00 89.44 80 ALA A O 1
ATOM 602 N N . THR A 1 81 ? -2.317 4.189 -23.577 1.00 91.12 81 THR A N 1
ATOM 603 C CA . THR A 1 81 ? -1.001 4.504 -23.003 1.00 91.12 81 THR A CA 1
ATOM 604 C C . THR A 1 81 ? -0.288 5.529 -23.873 1.00 91.12 81 THR A C 1
ATOM 606 O O . THR A 1 81 ? -0.232 5.382 -25.090 1.00 91.12 81 THR A O 1
ATOM 609 N N . VAL A 1 82 ? 0.268 6.563 -23.240 1.00 90.38 82 VAL A N 1
ATOM 610 C CA . VAL A 1 82 ? 1.064 7.608 -23.896 1.00 90.38 82 VAL A CA 1
ATOM 611 C C . VAL A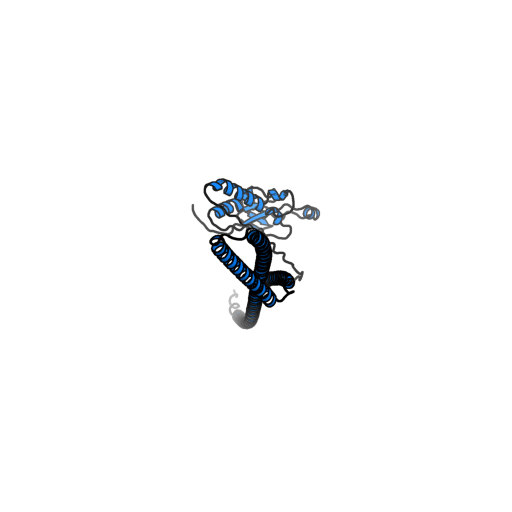 1 82 ? 2.430 7.657 -23.228 1.00 90.38 82 VAL A C 1
ATOM 613 O O . VAL A 1 82 ? 2.522 7.794 -22.008 1.00 90.38 82 VAL A O 1
ATOM 616 N N . LEU A 1 83 ? 3.490 7.546 -24.028 1.00 90.81 83 LEU A N 1
ATOM 617 C CA . LEU A 1 83 ? 4.873 7.568 -23.562 1.00 90.81 83 LEU A CA 1
ATOM 618 C C . LEU A 1 83 ? 5.624 8.723 -24.225 1.00 90.81 83 LEU A C 1
ATOM 620 O O . LEU A 1 83 ? 5.553 8.903 -25.438 1.00 90.81 83 LEU A O 1
ATOM 624 N N . ALA A 1 84 ? 6.382 9.478 -23.431 1.00 89.88 84 ALA A N 1
ATOM 625 C CA . ALA A 1 84 ? 7.297 10.495 -23.935 1.00 89.88 84 ALA A CA 1
ATOM 626 C C . ALA A 1 84 ? 8.736 9.970 -23.876 1.00 89.88 84 ALA A C 1
ATOM 628 O O . ALA A 1 84 ? 9.248 9.666 -22.798 1.00 89.88 84 ALA A O 1
ATOM 629 N N . TYR A 1 85 ? 9.401 9.900 -25.028 1.00 91.19 85 TYR A N 1
ATOM 630 C CA . TYR A 1 85 ? 10.763 9.382 -25.161 1.00 91.19 85 TYR A CA 1
ATOM 631 C C . TYR A 1 85 ? 11.716 10.437 -25.741 1.00 91.19 85 TYR A C 1
ATOM 633 O O . TYR A 1 85 ? 11.318 11.293 -26.525 1.00 91.19 85 TYR A O 1
ATOM 641 N N . GLY A 1 86 ? 12.983 10.399 -25.324 1.00 87.94 86 GLY A N 1
ATOM 642 C CA . GLY A 1 86 ? 14.027 11.320 -25.778 1.00 87.94 86 GLY A CA 1
ATOM 643 C C . GLY A 1 86 ? 15.116 11.547 -24.731 1.00 87.94 86 GLY A C 1
ATOM 644 O O . GLY A 1 86 ? 14.959 11.182 -23.565 1.00 87.94 86 GLY A O 1
ATOM 645 N N . GLN A 1 87 ? 16.219 12.181 -25.125 1.00 86.00 87 GLN A N 1
ATOM 646 C CA . GLN A 1 87 ? 17.337 12.496 -24.227 1.00 86.00 87 GLN A CA 1
ATOM 647 C C . GLN A 1 87 ? 16.969 13.503 -23.120 1.00 86.00 87 GLN A C 1
ATOM 649 O O . GLN A 1 87 ? 15.933 14.178 -23.165 1.00 86.00 87 GLN A O 1
ATOM 654 N N . THR A 1 88 ? 17.813 13.635 -22.098 1.00 84.12 88 THR A N 1
ATOM 655 C CA . THR A 1 88 ? 17.679 14.704 -21.094 1.00 84.12 88 THR A CA 1
ATOM 656 C C . THR A 1 88 ? 17.706 16.076 -21.776 1.00 84.12 88 THR A C 1
ATOM 658 O O . THR A 1 88 ? 18.489 16.308 -22.694 1.00 84.12 88 THR A O 1
ATOM 661 N N . GLY A 1 89 ? 16.789 16.965 -21.384 1.00 81.06 89 GLY A N 1
ATOM 662 C CA . GLY A 1 89 ? 16.638 18.283 -22.009 1.00 81.06 89 GLY A CA 1
ATOM 663 C C . GLY A 1 89 ? 15.925 18.296 -23.370 1.00 81.06 89 GLY A C 1
ATOM 664 O O . GLY A 1 89 ? 15.810 19.362 -23.962 1.00 81.06 89 GLY A O 1
ATOM 665 N N . SER A 1 90 ? 15.399 17.173 -23.880 1.00 85.75 90 SER A N 1
ATOM 666 C CA . SER A 1 90 ? 14.680 17.139 -25.173 1.00 85.75 90 SER A CA 1
ATOM 667 C C . SER A 1 90 ? 13.260 17.724 -25.144 1.00 85.75 90 SER A C 1
ATOM 669 O O . SER A 1 90 ? 12.650 17.884 -26.192 1.00 85.75 90 SER A O 1
ATOM 671 N N . GLY A 1 91 ? 12.716 18.034 -23.961 1.00 84.62 91 GLY A N 1
ATOM 672 C CA . GLY A 1 91 ? 11.360 18.582 -23.816 1.00 84.62 91 GLY A CA 1
ATOM 673 C C . GLY A 1 91 ? 10.263 17.565 -23.470 1.00 84.62 91 GLY A C 1
ATOM 674 O O . GLY A 1 91 ? 9.086 17.884 -23.618 1.00 84.62 91 GLY A O 1
ATOM 675 N N . LYS A 1 92 ? 10.607 16.369 -22.964 1.00 88.56 92 LYS A N 1
ATOM 676 C CA . LYS A 1 92 ? 9.626 15.356 -22.503 1.00 88.56 92 LYS A CA 1
ATOM 677 C C . LYS A 1 92 ? 8.650 15.904 -21.452 1.00 88.56 92 LYS A C 1
ATOM 679 O O . LYS A 1 92 ? 7.446 15.912 -21.676 1.00 88.56 92 LYS A O 1
ATOM 684 N N . THR A 1 93 ? 9.176 16.409 -20.332 1.00 85.75 93 THR A N 1
ATOM 685 C CA . THR A 1 93 ? 8.387 16.970 -19.216 1.00 85.75 93 THR A CA 1
ATOM 686 C C . THR A 1 93 ? 7.552 18.171 -19.657 1.00 85.75 93 THR A C 1
ATOM 688 O O . THR A 1 93 ? 6.412 18.327 -19.231 1.00 85.75 93 THR A O 1
ATOM 691 N N . TYR A 1 94 ? 8.104 18.983 -20.562 1.00 83.50 94 TYR A N 1
ATOM 692 C CA . TYR A 1 94 ? 7.422 20.132 -21.154 1.00 83.50 94 TYR A CA 1
ATOM 693 C C . TYR A 1 94 ? 6.233 19.705 -22.029 1.00 83.50 94 TYR A C 1
ATOM 695 O O . TYR A 1 94 ? 5.146 20.249 -21.888 1.00 83.50 94 TYR A O 1
ATOM 703 N N . THR A 1 95 ? 6.413 18.679 -22.866 1.00 85.88 95 THR A N 1
ATOM 704 C CA . THR A 1 95 ? 5.349 18.134 -23.727 1.00 85.88 95 THR A CA 1
ATOM 705 C C . THR A 1 95 ? 4.245 17.468 -22.899 1.00 85.88 95 THR A C 1
ATOM 707 O O . THR A 1 95 ? 3.062 17.706 -23.127 1.00 85.88 95 THR A O 1
ATOM 710 N N . MET A 1 96 ? 4.612 16.667 -21.893 1.00 87.56 96 MET A N 1
ATOM 711 C CA . MET A 1 96 ? 3.635 15.993 -21.029 1.00 87.56 96 MET A CA 1
ATOM 712 C C . MET A 1 96 ? 2.908 16.951 -20.075 1.00 87.56 96 MET A C 1
ATOM 714 O O . MET A 1 96 ? 1.788 16.653 -19.669 1.00 87.56 96 MET A O 1
ATOM 718 N N . GLY A 1 97 ? 3.495 18.105 -19.743 1.00 83.75 97 GLY A N 1
ATOM 719 C CA . GLY A 1 97 ? 2.900 19.080 -18.822 1.00 83.75 97 GLY A CA 1
ATOM 720 C C . GLY A 1 97 ? 3.071 18.737 -17.344 1.00 83.75 97 GLY A C 1
ATOM 721 O O . GLY A 1 97 ? 2.287 19.193 -16.523 1.00 83.75 97 GLY A O 1
ATOM 722 N N . THR A 1 98 ? 4.073 17.928 -16.990 1.00 78.75 98 THR A N 1
ATOM 723 C CA . THR A 1 98 ? 4.319 17.476 -15.605 1.00 78.75 98 THR A CA 1
ATOM 724 C C . THR A 1 98 ? 5.347 18.333 -14.851 1.00 78.75 98 THR A C 1
ATOM 726 O O . THR A 1 98 ? 5.782 17.967 -13.764 1.00 78.75 98 THR A O 1
ATOM 729 N N . GLY A 1 99 ? 5.773 19.463 -15.428 1.00 70.06 99 GLY A N 1
ATOM 730 C CA . GLY A 1 99 ? 6.743 20.388 -14.830 1.00 70.06 99 GLY A CA 1
ATOM 731 C C . GLY A 1 99 ? 6.111 21.466 -13.940 1.00 70.06 99 GLY A C 1
ATOM 732 O O . GLY A 1 99 ? 4.910 21.713 -13.996 1.00 70.06 99 GLY A O 1
ATOM 733 N N . CYS A 1 100 ? 6.939 22.149 -13.144 1.00 49.75 100 CYS A N 1
ATOM 734 C CA . CYS A 1 100 ? 6.525 23.276 -12.302 1.00 49.75 100 CYS A CA 1
ATOM 735 C C . CYS A 1 100 ? 6.625 24.600 -13.092 1.00 49.75 100 CYS A C 1
ATOM 737 O O . CYS A 1 100 ? 7.730 25.020 -13.432 1.00 49.75 100 CYS A O 1
ATOM 739 N N . GLY A 1 101 ? 5.490 25.233 -13.423 1.00 56.78 101 GLY A N 1
ATOM 740 C CA . GLY A 1 101 ? 5.425 26.542 -14.100 1.00 56.78 101 GLY A CA 1
ATOM 741 C C . GLY A 1 101 ? 4.084 26.833 -14.796 1.00 56.78 101 GLY A C 1
ATOM 742 O O . GLY A 1 101 ? 3.272 25.927 -14.982 1.00 56.78 101 GLY A O 1
ATOM 743 N N . ASP A 1 102 ? 3.857 28.083 -15.222 1.00 53.53 102 ASP A N 1
ATOM 744 C CA . ASP A 1 102 ? 2.608 28.548 -15.873 1.00 53.53 102 ASP A CA 1
ATOM 745 C C . ASP A 1 102 ? 2.312 27.862 -17.223 1.00 53.53 102 ASP A C 1
ATOM 747 O O . ASP A 1 102 ? 1.165 27.777 -17.659 1.00 53.53 102 ASP A O 1
ATOM 751 N N . THR A 1 103 ? 3.333 27.293 -17.869 1.00 52.31 103 THR A N 1
ATOM 752 C CA . THR A 1 103 ? 3.212 26.486 -19.097 1.00 52.31 103 THR A CA 1
ATOM 753 C C . THR A 1 103 ? 2.678 25.071 -18.849 1.00 52.31 103 THR A C 1
ATOM 755 O O . THR A 1 103 ? 2.460 24.321 -19.799 1.00 52.31 103 THR A O 1
ATOM 758 N N . SER A 1 104 ? 2.436 24.694 -17.588 1.00 55.03 104 SER A N 1
ATOM 759 C CA . SER A 1 104 ? 1.845 23.403 -17.213 1.00 55.03 104 SER A CA 1
ATOM 760 C C . SER A 1 104 ? 0.439 23.210 -17.783 1.00 55.03 104 SER A C 1
ATOM 762 O O . SER A 1 104 ? 0.095 22.093 -18.144 1.00 55.03 104 SER A O 1
ATOM 764 N N . GLN A 1 105 ? -0.352 24.274 -17.953 1.00 58.06 105 GLN A N 1
ATOM 765 C CA . GLN A 1 105 ? -1.758 24.175 -18.375 1.00 58.06 105 GLN A CA 1
ATOM 766 C C . GLN A 1 105 ? -1.954 23.731 -19.835 1.00 58.06 105 GLN A C 1
ATOM 768 O O . GLN A 1 105 ? -3.052 23.321 -20.204 1.00 58.06 105 GLN A O 1
ATOM 773 N N . THR A 1 106 ? -0.914 23.785 -20.673 1.00 68.81 106 THR A N 1
ATOM 774 C CA . THR A 1 106 ? -1.006 23.428 -22.100 1.00 68.81 106 THR A CA 1
ATOM 775 C C . THR A 1 106 ? -0.413 22.060 -22.434 1.00 68.81 106 THR A C 1
ATOM 777 O O . THR A 1 106 ? -0.427 21.671 -23.598 1.00 68.81 106 THR A O 1
ATOM 780 N N . GLY A 1 107 ? 0.100 21.305 -21.459 1.00 81.44 107 GLY A N 1
ATOM 781 C CA . GLY A 1 107 ? 0.655 19.971 -21.715 1.00 81.44 107 GLY A CA 1
ATOM 782 C C . GLY A 1 107 ? -0.402 18.889 -21.966 1.00 81.44 107 GLY A C 1
ATOM 783 O O . GLY A 1 107 ? -1.592 19.080 -21.715 1.00 81.44 107 GLY A O 1
ATOM 784 N N . ILE A 1 108 ? 0.040 17.717 -22.430 1.00 87.81 108 ILE A N 1
ATOM 785 C CA . ILE A 1 108 ? -0.858 16.604 -22.784 1.00 87.81 108 ILE A CA 1
ATOM 786 C C . ILE A 1 108 ? -1.657 16.083 -21.579 1.00 87.81 108 ILE A C 1
ATOM 788 O O . ILE A 1 108 ? -2.866 15.895 -21.695 1.00 87.81 108 ILE A O 1
ATOM 792 N N . VAL A 1 109 ? -1.026 15.873 -20.416 1.00 88.56 109 VAL A N 1
ATOM 793 C CA . VAL A 1 109 ? -1.708 15.337 -19.221 1.00 88.56 109 VAL A CA 1
ATOM 794 C C . VAL A 1 109 ? -2.875 16.223 -18.753 1.00 88.56 109 VAL A C 1
ATOM 796 O O . VAL A 1 109 ? -3.980 15.697 -18.614 1.00 88.56 109 VAL A O 1
ATOM 799 N N . PRO A 1 110 ? -2.704 17.542 -18.531 1.00 87.19 110 PRO A N 1
ATOM 800 C CA . PRO A 1 110 ? -3.814 18.392 -18.101 1.00 87.19 110 PRO A CA 1
ATOM 801 C C . PRO A 1 110 ? -4.927 18.507 -19.147 1.00 87.19 110 PRO A C 1
ATOM 803 O O . PRO A 1 110 ? -6.098 18.517 -18.769 1.00 87.19 110 PRO A O 1
ATOM 806 N N . GLN A 1 111 ? -4.603 18.517 -20.446 1.00 87.62 111 GLN A N 1
ATOM 807 C CA . GLN A 1 111 ? -5.621 18.504 -21.506 1.00 87.62 111 GLN A CA 1
ATOM 808 C C . GLN A 1 111 ? -6.437 17.202 -21.512 1.00 87.62 111 GLN A C 1
ATOM 810 O O . GLN A 1 111 ? -7.663 17.246 -21.613 1.00 87.62 111 GLN A O 1
ATOM 815 N N . VAL A 1 112 ? -5.779 16.049 -21.333 1.00 90.06 112 VAL A N 1
ATOM 816 C CA . VAL A 1 112 ? -6.454 14.750 -21.174 1.00 90.06 112 VAL A CA 1
ATOM 817 C C . VAL A 1 112 ? -7.364 14.763 -19.950 1.00 90.06 112 VAL A C 1
ATOM 819 O O . VAL A 1 112 ? -8.529 14.394 -20.067 1.00 90.06 112 VAL A O 1
ATOM 822 N N . MET A 1 113 ? -6.872 15.228 -18.798 1.00 89.06 113 MET A N 1
ATOM 823 C CA . MET A 1 113 ? -7.673 15.303 -17.573 1.00 89.06 113 MET A CA 1
ATOM 824 C C . MET A 1 113 ? -8.907 16.188 -17.755 1.00 89.06 113 MET A C 1
ATOM 826 O O . MET A 1 113 ? -10.009 15.767 -17.409 1.00 89.06 113 MET A O 1
ATOM 830 N N . ASN A 1 114 ? -8.752 17.373 -18.351 1.00 89.00 114 ASN A N 1
ATOM 831 C CA . ASN A 1 114 ? -9.877 18.267 -18.609 1.00 89.00 114 ASN A CA 1
ATOM 832 C C . ASN A 1 114 ? -10.926 17.599 -19.516 1.00 89.00 114 ASN A C 1
ATOM 834 O O . ASN A 1 114 ? -12.102 17.543 -19.168 1.00 89.00 114 ASN A O 1
ATOM 838 N N . ALA A 1 115 ? -10.494 16.997 -20.627 1.00 89.50 115 ALA A N 1
ATOM 839 C CA . ALA A 1 115 ? -11.395 16.308 -21.548 1.00 89.50 115 ALA A CA 1
ATOM 840 C C . ALA A 1 115 ? -12.107 15.100 -20.917 1.00 89.50 115 ALA A C 1
ATOM 842 O O . ALA A 1 115 ? -13.282 14.864 -21.206 1.00 89.50 115 ALA A O 1
ATOM 843 N N . LEU A 1 116 ? -11.423 14.349 -20.045 1.00 91.12 116 LEU A N 1
ATOM 844 C CA . LEU A 1 116 ? -12.022 13.251 -19.284 1.00 91.12 116 LEU A CA 1
ATOM 845 C C . LEU A 1 116 ? -13.153 13.763 -18.390 1.00 91.12 116 LEU A C 1
ATOM 847 O O . LEU A 1 116 ? -14.266 13.245 -18.467 1.00 91.12 116 LEU A O 1
ATOM 851 N N . PHE A 1 117 ? -12.898 14.800 -17.588 1.00 91.00 117 PHE A N 1
ATOM 852 C CA . PHE A 1 117 ? -13.912 15.357 -16.692 1.00 91.00 117 PHE A CA 1
ATOM 853 C C . PHE A 1 117 ? -15.079 15.997 -17.450 1.00 91.00 117 PHE A C 1
ATOM 855 O O . PHE A 1 117 ? -16.224 15.753 -17.081 1.00 91.00 117 PHE A O 1
ATOM 862 N N . THR A 1 118 ? -14.828 16.724 -18.545 1.00 91.19 118 THR A N 1
ATOM 863 C CA . THR A 1 118 ? -15.899 17.283 -19.389 1.00 91.19 118 THR A CA 1
ATOM 864 C C . THR A 1 118 ? -16.800 16.188 -19.969 1.00 91.19 118 THR A C 1
ATOM 866 O O . THR A 1 118 ? -18.026 16.317 -19.969 1.00 91.19 118 THR A O 1
ATOM 869 N N . LYS A 1 119 ? -16.222 15.075 -20.440 1.00 89.19 119 LYS A N 1
ATOM 870 C CA . LYS A 1 119 ? -17.008 13.941 -20.951 1.00 89.19 119 LYS A CA 1
ATOM 871 C C . LYS A 1 119 ? -17.801 13.238 -19.857 1.00 89.19 119 LYS A C 1
ATOM 873 O O . LYS A 1 119 ? -18.960 12.903 -20.080 1.00 89.19 119 LYS A O 1
ATOM 878 N N . ILE A 1 120 ? -17.207 13.052 -18.680 1.00 90.06 120 ILE A N 1
ATOM 879 C CA . ILE A 1 120 ? -17.898 12.472 -17.524 1.00 90.06 120 ILE A CA 1
ATOM 880 C C . ILE A 1 120 ? -19.074 13.353 -17.107 1.00 90.06 120 ILE A C 1
ATOM 882 O O . ILE A 1 120 ? -20.156 12.832 -16.871 1.00 90.06 120 ILE A O 1
ATOM 886 N N . GLU A 1 121 ? -18.896 14.674 -17.061 1.00 89.56 121 GLU A N 1
ATOM 887 C CA . GLU A 1 121 ? -19.972 15.612 -16.734 1.00 89.56 121 GLU A CA 1
ATOM 888 C C . GLU A 1 121 ? -21.114 15.546 -17.754 1.00 89.56 121 GLU A C 1
ATOM 890 O O . GLU A 1 121 ? -22.280 15.510 -17.370 1.00 89.56 121 GLU A O 1
ATOM 895 N N . THR A 1 122 ? -20.783 15.419 -19.041 1.00 89.88 122 THR A N 1
ATOM 896 C CA . THR A 1 122 ? -21.771 15.272 -20.123 1.00 89.88 122 THR A CA 1
ATOM 897 C C . THR A 1 122 ? -22.550 13.950 -20.039 1.00 89.88 122 THR A C 1
ATOM 899 O O . THR A 1 122 ? -23.714 13.890 -20.428 1.00 89.88 122 THR A O 1
ATOM 902 N N . LEU A 1 123 ? -21.923 12.878 -19.542 1.00 87.50 123 LEU A N 1
ATOM 903 C CA . LEU A 1 123 ? -22.498 11.525 -19.480 1.00 87.50 123 LEU A CA 1
ATOM 904 C C . LEU A 1 123 ? -23.017 11.132 -18.089 1.00 87.50 123 LEU A C 1
ATOM 906 O O . LEU A 1 123 ? -23.493 10.010 -17.904 1.00 87.50 123 LEU A O 1
ATOM 910 N N . LYS A 1 124 ? -22.948 12.047 -17.119 1.00 83.94 124 LYS A N 1
ATOM 911 C CA . LYS A 1 124 ? -23.239 11.796 -15.702 1.00 83.94 124 LYS A CA 1
ATOM 912 C C . LYS A 1 124 ? -24.664 11.297 -15.445 1.00 83.94 124 LYS A C 1
ATOM 914 O O . LYS A 1 124 ? -24.887 10.558 -14.493 1.00 83.94 124 LYS A O 1
ATOM 919 N N . ASP A 1 125 ? -25.608 11.678 -16.303 1.00 86.12 125 ASP A N 1
ATOM 920 C CA . ASP A 1 125 ? -27.017 11.285 -16.193 1.00 86.12 125 ASP A CA 1
ATOM 921 C C . ASP A 1 125 ? -27.314 9.899 -16.796 1.00 86.12 125 ASP A C 1
ATOM 923 O O . ASP A 1 125 ? -28.407 9.366 -16.613 1.00 86.12 125 ASP A O 1
ATOM 927 N N . GLN A 1 126 ? -26.363 9.310 -17.529 1.00 85.12 126 GLN A N 1
ATOM 928 C CA . GLN A 1 126 ? -26.543 8.034 -18.233 1.00 85.12 126 GLN A CA 1
ATOM 929 C C . GLN A 1 126 ? -25.740 6.893 -17.601 1.00 85.12 126 GLN A C 1
ATOM 931 O O . GLN A 1 126 ? -26.178 5.744 -17.646 1.00 85.12 126 GLN A O 1
ATOM 936 N N . ILE A 1 127 ? -24.557 7.189 -17.052 1.00 85.25 127 ILE A N 1
ATOM 937 C CA . ILE A 1 127 ? -23.585 6.186 -16.601 1.00 85.25 127 ILE A CA 1
ATOM 938 C C . ILE A 1 127 ? -22.941 6.648 -15.287 1.00 85.25 127 ILE A C 1
ATOM 940 O O . ILE A 1 127 ? -22.567 7.810 -15.135 1.00 85.25 127 ILE A O 1
ATOM 944 N N . GLU A 1 128 ? -22.782 5.722 -14.340 1.00 87.06 128 GLU A N 1
ATOM 945 C CA . GLU A 1 128 ? -22.011 5.947 -13.116 1.00 87.06 128 GLU A CA 1
ATOM 946 C C . GLU A 1 128 ? -20.513 5.730 -13.386 1.00 87.06 128 GLU A C 1
ATOM 948 O O . GLU A 1 128 ? -20.107 4.683 -13.893 1.00 87.06 128 GLU A O 1
ATOM 953 N N . PHE A 1 129 ? -19.680 6.716 -13.040 1.00 85.38 129 PHE A N 1
ATOM 954 C CA . PHE A 1 129 ? -18.233 6.676 -13.263 1.00 85.38 129 PHE A CA 1
ATOM 955 C C . PHE A 1 129 ? -17.465 6.641 -11.940 1.00 85.38 129 PHE A C 1
ATOM 957 O O . PHE A 1 129 ? -17.740 7.425 -11.031 1.00 85.38 129 PHE A O 1
ATOM 964 N N . GLN A 1 130 ? -16.432 5.799 -11.867 1.00 87.12 130 GLN A N 1
ATOM 965 C CA . GLN A 1 130 ? -15.467 5.777 -10.768 1.00 87.12 130 GLN A CA 1
ATOM 966 C C . GLN A 1 130 ? -14.051 5.980 -11.322 1.00 87.12 130 GLN A C 1
ATOM 968 O O . GLN A 1 130 ? -13.603 5.218 -12.176 1.00 87.12 130 GLN A O 1
ATOM 973 N N . ILE A 1 131 ? -13.340 7.001 -10.833 1.00 86.31 131 ILE A N 1
ATOM 974 C CA . ILE A 1 131 ? -11.985 7.348 -11.287 1.00 86.31 131 ILE A CA 1
ATOM 975 C C . ILE A 1 131 ? -10.992 7.085 -10.156 1.00 86.31 131 ILE A C 1
ATOM 977 O O . ILE A 1 131 ? -11.175 7.572 -9.041 1.00 86.31 131 ILE A O 1
ATOM 981 N N . HIS A 1 132 ? -9.911 6.371 -10.465 1.00 87.06 132 HIS A N 1
ATOM 982 C CA . HIS A 1 132 ? -8.771 6.165 -9.570 1.00 87.06 132 HIS A CA 1
ATOM 983 C C . HIS A 1 132 ? -7.501 6.672 -10.249 1.00 87.06 132 HIS A C 1
ATOM 985 O O . HIS A 1 132 ? -7.269 6.379 -11.419 1.00 87.06 132 HIS A O 1
ATOM 991 N N . VAL A 1 133 ? -6.680 7.432 -9.521 1.00 85.38 133 VAL A N 1
ATOM 992 C CA . VAL A 1 133 ? -5.426 7.999 -10.036 1.00 85.38 133 VAL A CA 1
ATOM 993 C C . VAL A 1 133 ? -4.273 7.567 -9.138 1.00 85.38 133 VAL A C 1
ATOM 995 O O . VAL A 1 133 ? -4.329 7.740 -7.922 1.00 85.38 133 VAL A O 1
ATOM 998 N N . SER A 1 134 ? -3.210 7.040 -9.742 1.00 82.56 134 SER A N 1
ATOM 999 C CA . SER A 1 134 ? -1.962 6.683 -9.064 1.00 82.56 134 SER A CA 1
ATOM 1000 C C . SER A 1 134 ? -0.779 7.330 -9.778 1.00 82.56 134 SER A C 1
ATOM 1002 O O . SER A 1 134 ? -0.648 7.189 -10.993 1.00 82.56 134 SER A O 1
ATOM 1004 N N . PHE A 1 135 ? 0.097 8.001 -9.030 1.00 82.06 135 PHE A N 1
ATOM 1005 C CA . PHE A 1 135 ? 1.344 8.562 -9.549 1.00 82.06 135 PHE A CA 1
ATOM 1006 C C . PHE A 1 135 ? 2.532 7.791 -8.972 1.00 82.06 135 PHE A C 1
ATOM 1008 O O . PHE A 1 135 ? 2.667 7.681 -7.754 1.00 82.06 135 PHE A O 1
ATOM 1015 N N . ILE A 1 136 ? 3.374 7.240 -9.848 1.00 77.94 136 ILE A N 1
ATOM 1016 C CA . ILE A 1 136 ? 4.576 6.490 -9.476 1.00 77.94 136 ILE A CA 1
ATOM 1017 C C . ILE A 1 136 ? 5.751 7.108 -10.227 1.00 77.94 136 ILE A C 1
ATOM 1019 O O . ILE A 1 136 ? 5.753 7.151 -11.456 1.00 77.94 136 ILE A O 1
ATOM 1023 N N . GLU A 1 137 ? 6.758 7.560 -9.488 1.00 73.56 137 GLU A N 1
ATOM 1024 C CA . GLU A 1 137 ? 8.016 8.039 -10.051 1.00 73.56 137 GLU A CA 1
ATOM 1025 C C . GLU A 1 137 ? 9.101 6.982 -9.835 1.00 73.56 137 GLU A C 1
ATOM 1027 O O . GLU A 1 137 ? 9.374 6.564 -8.708 1.00 73.56 137 GLU A O 1
ATOM 1032 N N . LYS A 1 138 ? 9.729 6.531 -10.926 1.00 54.41 138 LYS A N 1
ATOM 1033 C CA . LYS A 1 138 ? 10.895 5.648 -10.862 1.00 54.41 138 LYS A CA 1
ATOM 1034 C C . LYS A 1 138 ? 12.153 6.513 -10.903 1.00 54.41 138 LYS A C 1
ATOM 1036 O O . LYS A 1 138 ? 12.659 6.824 -11.977 1.00 54.41 138 LYS A O 1
ATOM 1041 N N . ALA A 1 139 ? 12.654 6.905 -9.734 1.00 48.25 139 ALA A N 1
ATOM 1042 C CA . ALA A 1 139 ? 13.972 7.518 -9.624 1.00 48.25 139 ALA A CA 1
ATOM 1043 C C . ALA A 1 139 ? 15.038 6.439 -9.874 1.00 48.25 139 ALA A C 1
ATOM 1045 O O . ALA A 1 139 ? 15.321 5.607 -9.012 1.00 48.25 139 ALA A O 1
ATOM 1046 N N . MET A 1 140 ? 15.596 6.418 -11.085 1.00 41.84 140 MET A N 1
ATOM 1047 C CA . MET A 1 140 ? 16.818 5.676 -11.370 1.00 41.84 140 MET A CA 1
ATOM 1048 C C . MET A 1 140 ? 17.949 6.400 -10.634 1.00 41.84 140 MET A C 1
ATOM 1050 O O . MET A 1 140 ? 18.416 7.444 -11.083 1.00 41.84 140 MET A O 1
ATOM 1054 N N . ILE A 1 141 ? 18.356 5.886 -9.474 1.00 38.00 141 ILE A N 1
ATOM 1055 C CA . ILE A 1 141 ? 19.661 6.234 -8.910 1.00 38.00 141 ILE A CA 1
ATOM 1056 C C . ILE A 1 141 ? 20.664 5.530 -9.819 1.00 38.00 141 ILE A C 1
ATOM 1058 O O . ILE A 1 141 ? 20.920 4.338 -9.670 1.00 38.00 141 ILE A O 1
ATOM 1062 N N . ILE A 1 142 ? 21.130 6.247 -10.839 1.00 42.47 142 ILE A N 1
ATOM 1063 C CA . ILE A 1 142 ? 22.301 5.841 -11.605 1.00 42.47 142 ILE A CA 1
ATOM 1064 C C . ILE A 1 142 ? 23.473 6.103 -10.664 1.00 42.47 142 ILE A C 1
ATOM 1066 O O . ILE A 1 142 ? 23.890 7.247 -10.501 1.00 42.47 142 ILE A O 1
ATOM 1070 N N . GLU A 1 143 ? 23.960 5.066 -9.987 1.00 39.06 143 GLU A N 1
ATOM 1071 C CA . GLU A 1 143 ? 25.352 5.100 -9.553 1.00 39.06 143 GLU A CA 1
ATOM 1072 C C . GLU A 1 143 ? 26.182 5.137 -10.842 1.00 39.06 143 GLU A C 1
ATOM 1074 O O . GLU A 1 143 ? 26.086 4.242 -11.683 1.00 39.06 143 GLU A O 1
ATOM 1079 N N . GLU A 1 144 ? 26.879 6.253 -11.064 1.00 41.41 144 GLU A N 1
ATOM 1080 C CA . GLU A 1 144 ? 27.786 6.439 -12.193 1.00 41.41 144 GLU A CA 1
ATOM 1081 C C . GLU A 1 144 ? 28.884 5.369 -12.158 1.00 41.41 144 GLU A C 1
ATOM 1083 O O . GLU A 1 144 ? 29.921 5.546 -11.530 1.00 41.41 144 GLU A O 1
ATOM 1088 N N . GLU A 1 145 ? 28.693 4.286 -12.900 1.00 39.94 145 GLU A N 1
ATOM 1089 C CA . GLU A 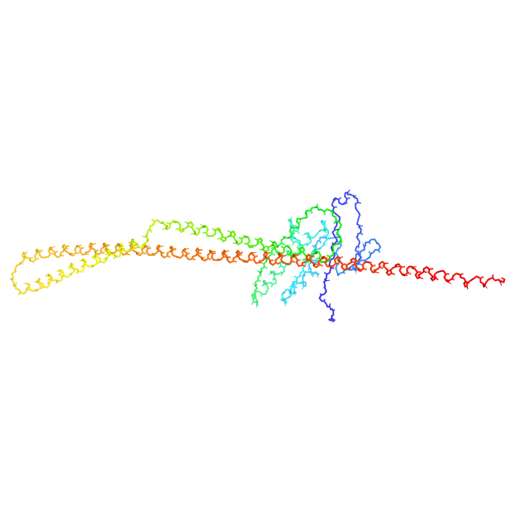1 145 ? 29.785 3.468 -13.417 1.00 39.94 145 GLU A CA 1
ATOM 1090 C C . GLU A 1 145 ? 29.668 3.486 -14.942 1.00 39.94 145 GLU A C 1
ATOM 1092 O O . GLU A 1 145 ? 28.837 2.834 -15.575 1.00 39.94 145 GLU A O 1
ATOM 1097 N N . SER A 1 146 ? 30.485 4.346 -15.539 1.00 42.09 146 SER A N 1
ATOM 1098 C CA . SER A 1 146 ? 30.618 4.512 -16.977 1.00 42.09 146 SER A CA 1
ATOM 1099 C C . SER A 1 146 ? 31.175 3.229 -17.605 1.00 42.09 146 SER A C 1
ATOM 1101 O O . SER A 1 146 ? 32.376 2.987 -17.536 1.00 42.09 146 SER A O 1
ATOM 1103 N N . SER A 1 147 ? 30.340 2.410 -18.259 1.00 38.84 147 SER A N 1
ATOM 1104 C CA . SER A 1 147 ? 30.796 1.542 -19.357 1.00 38.84 147 SER A CA 1
ATOM 1105 C C . SER A 1 147 ? 29.655 1.065 -20.274 1.00 38.84 147 SER A C 1
ATOM 1107 O O . SER A 1 147 ? 28.684 0.460 -19.846 1.00 38.84 147 SER A O 1
ATOM 1109 N N . HIS A 1 148 ? 29.799 1.399 -21.561 1.00 39.28 148 HIS A N 1
ATOM 1110 C CA . HIS A 1 148 ? 29.236 0.770 -22.768 1.00 39.28 148 HIS A CA 1
ATOM 1111 C C . HIS A 1 148 ? 27.976 -0.114 -22.624 1.00 39.28 148 HIS A C 1
ATOM 1113 O O . HIS A 1 148 ? 28.068 -1.325 -22.439 1.00 39.28 148 HIS A O 1
ATOM 1119 N N . CYS A 1 149 ? 26.802 0.463 -22.896 1.00 35.38 149 CYS A N 1
ATOM 1120 C CA . CYS A 1 149 ? 25.553 -0.290 -22.999 1.00 35.38 149 CYS A CA 1
ATOM 1121 C C . CYS A 1 149 ? 25.308 -0.780 -24.437 1.00 35.38 149 CYS A C 1
ATOM 1123 O O . CYS A 1 149 ? 24.764 -0.058 -25.272 1.00 35.38 149 CYS A O 1
ATOM 1125 N N . VAL A 1 150 ? 25.654 -2.039 -24.704 1.00 38.81 150 VAL A N 1
ATOM 1126 C CA . VAL A 1 150 ? 24.875 -2.904 -25.604 1.00 38.81 150 VAL A CA 1
ATOM 1127 C C . VAL A 1 150 ? 24.356 -4.033 -24.716 1.00 38.81 150 VAL A C 1
ATOM 1129 O O . VAL A 1 150 ? 24.985 -5.078 -24.613 1.00 38.81 150 VAL A O 1
ATOM 1132 N N . GLY A 1 151 ? 23.277 -3.764 -23.977 1.00 39.25 151 GLY A N 1
ATOM 1133 C CA . GLY A 1 151 ? 22.673 -4.737 -23.063 1.00 39.25 151 GLY A CA 1
ATOM 1134 C C . GLY A 1 151 ? 21.848 -5.764 -23.835 1.00 39.25 151 GLY A C 1
ATOM 1135 O O . GLY A 1 151 ? 20.963 -5.396 -24.610 1.00 39.25 151 GLY A O 1
ATOM 1136 N N . ASP A 1 152 ? 22.158 -7.044 -23.639 1.00 44.38 152 ASP A N 1
ATOM 1137 C CA . ASP A 1 152 ? 21.376 -8.177 -24.140 1.00 44.38 152 ASP A CA 1
ATOM 1138 C C . ASP A 1 152 ? 19.991 -8.173 -23.460 1.00 44.38 152 ASP A C 1
ATOM 1140 O O . ASP A 1 152 ? 19.883 -7.913 -22.261 1.00 44.38 152 ASP A O 1
ATOM 1144 N N . SER A 1 153 ? 18.910 -8.480 -24.190 1.00 47.16 153 SER A N 1
ATOM 1145 C CA . SER A 1 153 ? 17.525 -8.411 -23.676 1.00 47.16 153 SER A CA 1
ATOM 1146 C C . SER A 1 153 ? 17.276 -9.264 -22.422 1.00 47.16 153 SER A C 1
ATOM 1148 O O . SER A 1 153 ? 16.266 -9.090 -21.750 1.00 47.16 153 SER A O 1
ATOM 1150 N N . ARG A 1 154 ? 18.187 -10.189 -22.099 1.00 53.25 154 ARG A N 1
ATOM 1151 C CA . ARG A 1 154 ? 18.109 -11.090 -20.942 1.00 53.25 154 ARG A CA 1
ATOM 1152 C C . ARG A 1 154 ? 18.626 -10.482 -19.639 1.00 53.25 154 ARG A C 1
ATOM 1154 O O . ARG A 1 154 ? 18.200 -10.945 -18.587 1.00 53.25 154 ARG A O 1
ATOM 1161 N N . GLU A 1 155 ? 19.502 -9.479 -19.699 1.00 53.25 155 GLU A N 1
ATOM 1162 C CA . GLU A 1 155 ? 20.021 -8.782 -18.508 1.00 53.25 155 GLU A CA 1
ATOM 1163 C C . GLU A 1 155 ? 18.955 -7.837 -17.926 1.00 53.25 155 GLU A C 1
ATOM 1165 O O . GLU A 1 155 ? 18.767 -7.767 -16.714 1.00 53.25 155 GLU A O 1
ATOM 1170 N N . ILE A 1 156 ? 18.150 -7.224 -18.800 1.00 53.75 156 ILE A N 1
ATOM 1171 C CA . ILE A 1 156 ? 17.040 -6.329 -18.433 1.00 53.75 156 ILE A CA 1
ATOM 1172 C C . ILE A 1 156 ? 15.953 -7.070 -17.623 1.00 53.75 156 ILE A C 1
ATOM 1174 O O . ILE A 1 156 ? 15.400 -6.523 -16.668 1.00 53.75 156 ILE A O 1
ATOM 1178 N N . ASP A 1 157 ? 15.673 -8.331 -17.966 1.00 63.03 157 ASP A N 1
ATOM 1179 C CA . ASP A 1 157 ? 14.686 -9.177 -17.272 1.00 63.03 157 ASP A CA 1
ATOM 1180 C C . ASP A 1 157 ? 15.154 -9.634 -15.874 1.00 63.03 157 ASP A C 1
ATOM 1182 O O . ASP A 1 157 ? 14.336 -9.865 -14.978 1.00 63.03 157 ASP A O 1
ATOM 1186 N N . GLU A 1 158 ? 16.467 -9.775 -15.663 1.00 67.88 158 GLU A N 1
ATOM 1187 C CA . GLU A 1 158 ? 17.041 -10.145 -14.362 1.00 67.88 158 GLU A CA 1
ATOM 1188 C C . GLU A 1 158 ? 16.961 -8.986 -13.370 1.00 67.88 158 GLU A C 1
ATOM 1190 O O . GLU A 1 158 ? 16.492 -9.163 -12.241 1.00 67.88 158 GLU A O 1
ATOM 1195 N N . GLU A 1 159 ? 17.349 -7.792 -13.819 1.00 69.50 159 GLU A N 1
ATOM 1196 C CA . GLU A 1 159 ? 17.272 -6.569 -13.024 1.00 69.50 159 GLU A CA 1
ATOM 1197 C C . GLU A 1 159 ? 15.826 -6.237 -12.632 1.00 69.50 159 GLU A C 1
ATOM 1199 O O . GLU A 1 159 ? 15.569 -5.809 -11.504 1.00 69.50 159 GLU A O 1
ATOM 1204 N N . ALA A 1 160 ? 14.862 -6.493 -13.524 1.00 70.94 160 ALA A N 1
ATOM 1205 C CA . ALA A 1 160 ? 13.442 -6.309 -13.240 1.00 70.94 160 ALA A CA 1
ATOM 1206 C C . ALA A 1 160 ? 12.956 -7.211 -12.090 1.00 70.94 160 ALA A C 1
ATOM 1208 O O . ALA A 1 160 ? 12.359 -6.712 -11.134 1.00 70.94 160 ALA A O 1
ATOM 1209 N N . LYS A 1 161 ? 13.264 -8.515 -12.128 1.00 76.38 161 LYS A N 1
ATOM 1210 C CA . LYS A 1 161 ? 12.862 -9.465 -11.072 1.00 76.38 161 LYS A CA 1
ATOM 1211 C C . LYS A 1 161 ? 13.540 -9.203 -9.733 1.00 76.38 161 LYS A C 1
ATOM 1213 O O . LYS A 1 161 ? 12.920 -9.354 -8.680 1.00 76.38 161 LYS A O 1
ATOM 1218 N N . GLU A 1 162 ? 14.810 -8.812 -9.747 1.00 80.19 162 GLU A N 1
ATOM 1219 C CA . GLU A 1 162 ? 15.517 -8.426 -8.525 1.00 80.19 162 GLU A CA 1
ATOM 1220 C C . GLU A 1 162 ? 14.912 -7.166 -7.896 1.00 80.19 162 GLU A C 1
ATOM 1222 O O . GLU A 1 162 ? 14.745 -7.086 -6.674 1.00 80.19 162 GLU A O 1
ATOM 1227 N N . TRP A 1 163 ? 14.500 -6.212 -8.728 1.00 73.75 163 TRP A N 1
ATOM 1228 C CA . TRP A 1 163 ? 13.814 -5.013 -8.272 1.00 73.75 163 TRP A CA 1
ATOM 1229 C C . TRP A 1 163 ? 12.416 -5.308 -7.710 1.00 73.75 163 TRP A C 1
ATOM 1231 O O . TRP A 1 163 ? 12.067 -4.784 -6.651 1.00 73.75 163 TRP A O 1
ATOM 1241 N N . GLU A 1 164 ? 11.642 -6.186 -8.354 1.00 78.06 164 GLU A N 1
ATOM 1242 C CA . GLU A 1 164 ? 10.345 -6.658 -7.846 1.00 78.06 164 GLU A CA 1
ATOM 1243 C C . GLU A 1 164 ? 10.477 -7.317 -6.469 1.00 78.06 164 GLU A C 1
ATOM 1245 O O . GLU A 1 164 ? 9.726 -6.983 -5.548 1.00 78.06 164 GLU A O 1
ATOM 1250 N N . HIS A 1 165 ? 11.473 -8.191 -6.290 1.00 83.88 165 HIS A N 1
ATOM 1251 C CA . HIS A 1 165 ? 11.739 -8.814 -4.995 1.00 83.88 165 HIS A CA 1
ATOM 1252 C C . HIS A 1 165 ? 12.079 -7.774 -3.921 1.00 83.88 165 HIS A C 1
ATOM 1254 O O . HIS A 1 165 ? 11.541 -7.827 -2.814 1.00 83.88 165 HIS A O 1
ATOM 1260 N N . LYS A 1 166 ? 12.915 -6.781 -4.253 1.00 82.75 166 LYS A N 1
ATOM 1261 C CA . LYS A 1 166 ? 13.278 -5.693 -3.335 1.00 82.75 166 LYS A CA 1
ATOM 1262 C C . LYS A 1 166 ? 12.070 -4.831 -2.958 1.00 82.75 166 LYS A C 1
ATOM 1264 O O . LYS A 1 166 ? 11.934 -4.431 -1.802 1.00 82.75 166 LYS A O 1
ATOM 1269 N N . LEU A 1 167 ? 11.176 -4.553 -3.907 1.00 84.62 167 LEU A N 1
ATOM 1270 C CA . LEU A 1 167 ? 9.942 -3.809 -3.653 1.00 84.62 167 LEU A CA 1
ATOM 1271 C C . LEU A 1 167 ? 9.004 -4.586 -2.720 1.00 84.62 167 LEU A C 1
ATOM 1273 O O . LEU A 1 167 ? 8.495 -4.018 -1.750 1.00 84.62 167 LEU A O 1
ATOM 1277 N N . LEU A 1 168 ? 8.815 -5.882 -2.981 1.00 86.12 168 LEU A N 1
ATOM 1278 C CA . LEU A 1 168 ? 7.990 -6.758 -2.154 1.00 86.12 168 LEU A CA 1
ATOM 1279 C C . LEU A 1 168 ? 8.559 -6.884 -0.733 1.00 86.12 168 LEU A C 1
ATOM 1281 O O . LEU A 1 168 ? 7.812 -6.762 0.238 1.00 86.12 168 LEU A O 1
ATOM 1285 N N . GLN A 1 169 ? 9.878 -7.046 -0.603 1.00 87.12 169 GLN A N 1
ATOM 1286 C CA . GLN A 1 169 ? 10.576 -7.072 0.683 1.00 87.12 169 GLN A CA 1
ATOM 1287 C C . GLN A 1 169 ? 10.342 -5.778 1.473 1.00 87.12 169 GLN A C 1
ATOM 1289 O O . GLN A 1 169 ? 9.863 -5.835 2.603 1.00 87.12 169 GLN A O 1
ATOM 1294 N N . ASN A 1 170 ? 10.558 -4.615 0.848 1.00 85.88 170 ASN A N 1
ATOM 1295 C CA . ASN A 1 170 ? 10.305 -3.316 1.476 1.00 85.88 170 ASN A CA 1
ATOM 1296 C C . ASN A 1 170 ? 8.840 -3.147 1.914 1.00 85.88 170 ASN A C 1
ATOM 1298 O O . ASN A 1 170 ? 8.565 -2.518 2.937 1.00 85.88 170 ASN A O 1
ATOM 1302 N N . SER A 1 171 ? 7.886 -3.674 1.141 1.00 91.19 171 SER A N 1
ATOM 1303 C CA . SER A 1 171 ? 6.464 -3.644 1.497 1.00 91.19 171 SER A CA 1
ATOM 1304 C C . SER A 1 171 ? 6.180 -4.486 2.742 1.00 91.19 171 SER A C 1
ATOM 1306 O O . SER A 1 171 ? 5.524 -4.008 3.667 1.00 91.19 171 SER A O 1
ATOM 1308 N N . MET A 1 172 ? 6.699 -5.715 2.793 1.00 89.94 172 MET A N 1
ATOM 1309 C CA . MET A 1 172 ? 6.524 -6.602 3.948 1.00 89.94 172 MET A CA 1
ATOM 1310 C C . MET A 1 172 ? 7.235 -6.067 5.198 1.00 89.94 172 MET A C 1
ATOM 1312 O O . MET A 1 172 ? 6.688 -6.170 6.293 1.00 89.94 172 MET A O 1
ATOM 1316 N N . ASP A 1 173 ? 8.405 -5.439 5.051 1.00 88.88 173 ASP A N 1
ATOM 1317 C CA . ASP A 1 173 ? 9.117 -4.793 6.161 1.00 88.88 173 ASP A CA 1
ATOM 1318 C C . ASP A 1 173 ? 8.298 -3.638 6.758 1.00 88.88 173 ASP A C 1
ATOM 1320 O O . ASP A 1 173 ? 8.171 -3.527 7.979 1.00 88.88 173 ASP A O 1
ATOM 1324 N N . LYS A 1 174 ? 7.665 -2.807 5.915 1.00 92.50 174 LYS A N 1
ATOM 1325 C CA . LYS A 1 174 ? 6.744 -1.752 6.376 1.00 92.50 174 LYS A CA 1
ATOM 1326 C C . LYS A 1 174 ? 5.551 -2.328 7.139 1.00 92.50 174 LYS A C 1
ATOM 1328 O O . LYS A 1 174 ? 5.204 -1.812 8.200 1.00 92.50 174 LYS A O 1
ATOM 1333 N N . GLU A 1 175 ? 4.945 -3.398 6.627 1.00 94.44 175 GLU A N 1
ATOM 1334 C CA . GLU A 1 175 ? 3.828 -4.081 7.292 1.00 94.44 175 GLU A CA 1
ATOM 1335 C C . GLU A 1 175 ? 4.259 -4.679 8.645 1.00 94.44 175 GLU A C 1
ATOM 1337 O O . GLU A 1 175 ? 3.548 -4.550 9.642 1.00 94.44 175 GLU A O 1
ATOM 1342 N N . LEU A 1 176 ? 5.467 -5.249 8.725 1.00 95.44 176 LEU A N 1
ATOM 1343 C CA . LEU A 1 176 ? 6.037 -5.778 9.963 1.00 95.44 176 LEU A CA 1
ATOM 1344 C C . LEU A 1 176 ? 6.288 -4.675 10.999 1.00 95.44 176 LEU A C 1
ATOM 1346 O O . LEU A 1 176 ? 6.000 -4.866 12.184 1.00 95.44 176 LEU A O 1
ATOM 1350 N N . HIS A 1 177 ? 6.816 -3.527 10.571 1.00 93.88 177 HIS A N 1
ATOM 1351 C CA . HIS A 1 177 ? 7.002 -2.367 11.440 1.00 93.88 177 HIS A CA 1
ATOM 1352 C C . HIS A 1 177 ? 5.671 -1.854 11.995 1.00 93.88 177 HIS A C 1
ATOM 1354 O O . HIS A 1 177 ? 5.571 -1.612 13.198 1.00 93.88 177 HIS A O 1
ATOM 1360 N N . GLU A 1 178 ? 4.640 -1.764 11.158 1.00 94.69 178 GLU A N 1
ATOM 1361 C CA . GLU A 1 178 ? 3.311 -1.329 11.586 1.00 94.69 178 GLU A CA 1
ATOM 1362 C C . GLU A 1 178 ? 2.662 -2.323 12.564 1.00 94.69 178 GLU A C 1
ATOM 1364 O O . GLU A 1 178 ? 2.121 -1.917 13.595 1.00 94.69 178 GLU A O 1
ATOM 1369 N N . LEU A 1 179 ? 2.775 -3.633 12.312 1.00 93.88 179 LEU A N 1
ATOM 1370 C CA . LEU A 1 179 ? 2.299 -4.660 13.246 1.00 93.88 179 LEU A CA 1
ATOM 1371 C C . LEU A 1 179 ? 3.039 -4.610 14.589 1.00 93.88 179 LEU A C 1
ATOM 1373 O O . LEU A 1 179 ? 2.409 -4.777 15.632 1.00 93.88 179 LEU A O 1
ATOM 1377 N N . ASN A 1 180 ? 4.352 -4.358 14.589 1.00 94.06 180 ASN A N 1
ATOM 1378 C CA . ASN A 1 180 ? 5.123 -4.185 15.823 1.00 94.06 180 ASN A CA 1
ATOM 1379 C C . ASN A 1 180 ? 4.678 -2.950 16.611 1.00 94.06 180 ASN A C 1
ATOM 1381 O O . ASN A 1 180 ? 4.466 -3.063 17.816 1.00 94.06 180 ASN A O 1
ATOM 1385 N N . ARG A 1 181 ? 4.483 -1.808 15.937 1.00 95.38 181 ARG A N 1
ATOM 1386 C CA . ARG A 1 181 ? 4.006 -0.566 16.562 1.00 95.38 181 ARG A CA 1
ATOM 1387 C C . ARG A 1 181 ? 2.647 -0.775 17.230 1.00 95.38 181 ARG A C 1
ATOM 1389 O O . ARG A 1 181 ? 2.481 -0.485 18.410 1.00 95.38 181 ARG A O 1
ATOM 1396 N N . ARG A 1 182 ? 1.690 -1.357 16.497 1.00 92.62 182 ARG A N 1
ATOM 1397 C CA . ARG A 1 182 ? 0.351 -1.663 17.026 1.00 92.62 182 ARG A CA 1
ATOM 1398 C C . ARG A 1 182 ? 0.396 -2.647 18.189 1.00 92.62 182 ARG A C 1
ATOM 1400 O O . ARG A 1 182 ? -0.381 -2.511 19.129 1.00 92.62 182 ARG A O 1
ATOM 1407 N N . LEU A 1 183 ? 1.276 -3.646 18.123 1.00 93.75 183 LEU A N 1
ATOM 1408 C CA . LEU A 1 183 ? 1.436 -4.613 19.201 1.00 93.75 183 LEU A CA 1
ATOM 1409 C C . LEU A 1 183 ? 1.947 -3.942 20.479 1.00 93.75 183 LEU A C 1
ATOM 1411 O O . LEU A 1 183 ? 1.389 -4.181 21.544 1.00 93.75 183 LEU A O 1
ATOM 1415 N N . GLU A 1 184 ? 2.965 -3.092 20.367 1.00 92.31 184 GLU A N 1
ATOM 1416 C CA . GLU A 1 184 ? 3.546 -2.371 21.501 1.00 92.31 184 GLU A CA 1
ATOM 1417 C C . GLU A 1 184 ? 2.533 -1.422 22.153 1.00 92.31 184 GLU A C 1
ATOM 1419 O O . GLU A 1 184 ? 2.383 -1.425 23.376 1.00 92.31 184 GLU A O 1
ATOM 1424 N N . GLU A 1 185 ? 1.768 -0.682 21.345 1.00 88.44 185 GLU A N 1
ATOM 1425 C CA . GLU A 1 185 ? 0.687 0.184 21.826 1.00 88.44 185 GLU A CA 1
ATOM 1426 C C . GLU A 1 185 ? -0.343 -0.620 22.623 1.00 88.44 185 GLU A C 1
ATOM 1428 O O . GLU A 1 185 ? -0.646 -0.291 23.772 1.00 88.44 185 GLU A O 1
ATOM 1433 N N . LYS A 1 186 ? -0.812 -1.739 22.067 1.00 86.31 186 LYS A N 1
ATOM 1434 C CA . LYS A 1 186 ? -1.821 -2.590 22.706 1.00 86.31 186 LYS A CA 1
ATOM 1435 C C . LYS A 1 186 ? -1.301 -3.300 23.958 1.00 86.31 186 LYS A C 1
ATOM 1437 O O . LYS A 1 186 ? -2.017 -3.390 24.953 1.00 86.31 186 LYS A O 1
ATOM 1442 N N . GLU A 1 187 ? -0.051 -3.758 23.962 1.00 87.25 187 GLU A N 1
ATOM 1443 C CA . GLU A 1 187 ? 0.593 -4.316 25.157 1.00 87.25 187 GLU A CA 1
ATOM 1444 C C . GLU A 1 187 ? 0.801 -3.253 26.246 1.00 87.25 187 GLU A C 1
ATOM 1446 O O . GLU A 1 187 ? 0.695 -3.564 27.433 1.00 87.25 187 GLU A O 1
ATOM 1451 N N . SER A 1 188 ? 1.046 -1.993 25.874 1.00 84.94 188 SER A N 1
ATOM 1452 C CA . SER A 1 188 ? 1.139 -0.885 26.829 1.00 84.94 188 SER A CA 1
ATOM 1453 C C . SER A 1 188 ? -0.221 -0.529 27.441 1.00 84.94 188 SER A C 1
ATOM 1455 O O . SER A 1 188 ? -0.306 -0.346 28.656 1.00 84.94 188 SER A O 1
ATOM 1457 N N . GLU A 1 189 ? -1.295 -0.544 26.639 1.00 83.25 189 GLU A N 1
ATOM 1458 C CA . GLU A 1 189 ? -2.678 -0.430 27.118 1.00 83.25 189 GLU A CA 1
ATOM 1459 C C . GLU A 1 189 ? -3.007 -1.565 28.100 1.00 83.25 189 GLU A C 1
ATOM 1461 O O . GLU A 1 189 ? -3.621 -1.322 29.136 1.00 83.25 189 GLU A O 1
ATOM 1466 N N . MET A 1 190 ? -2.546 -2.793 27.829 1.00 81.25 190 MET A N 1
ATOM 1467 C CA . MET A 1 190 ? -2.785 -3.950 28.698 1.00 81.25 190 MET A CA 1
ATOM 1468 C C . MET A 1 190 ? -2.069 -3.836 30.046 1.00 81.25 190 MET A C 1
ATOM 1470 O O . MET A 1 190 ? -2.642 -4.183 31.076 1.00 81.25 190 MET A O 1
ATOM 1474 N N . LYS A 1 191 ? -0.843 -3.298 30.076 1.00 82.19 191 LYS A N 1
ATOM 1475 C CA . LYS A 1 191 ? -0.093 -3.091 31.330 1.00 82.19 191 LYS A CA 1
ATOM 1476 C C . LYS A 1 191 ? -0.832 -2.194 32.325 1.00 82.19 191 LYS A C 1
ATOM 1478 O O . LYS A 1 191 ? -0.636 -2.341 33.527 1.00 82.19 191 LYS A O 1
ATOM 1483 N N . LEU A 1 192 ? -1.702 -1.297 31.853 1.00 77.62 192 LEU A N 1
ATOM 1484 C CA . LEU A 1 192 ? -2.538 -0.461 32.723 1.00 77.62 192 LEU A CA 1
ATOM 1485 C C . LEU A 1 192 ? -3.611 -1.268 33.479 1.00 77.62 192 LEU A C 1
ATOM 1487 O O . LEU A 1 192 ? -4.111 -0.796 34.498 1.00 77.62 192 LEU A O 1
ATOM 1491 N N . PHE A 1 193 ? -3.946 -2.477 33.017 1.00 71.88 193 PHE A N 1
ATOM 1492 C CA . PHE A 1 193 ? -4.894 -3.379 33.678 1.00 71.88 193 PHE A CA 1
ATOM 1493 C C . PHE A 1 193 ? -4.230 -4.336 34.687 1.00 71.88 193 PHE A C 1
ATOM 1495 O O . PHE A 1 193 ? -4.929 -4.905 35.525 1.00 71.88 193 PHE A O 1
ATOM 1502 N N . ASP A 1 194 ? -2.901 -4.488 34.664 1.00 57.91 194 ASP A N 1
ATOM 1503 C CA . ASP A 1 194 ? -2.157 -5.596 35.297 1.00 57.91 194 ASP A CA 1
ATOM 1504 C C . ASP A 1 194 ? -1.893 -5.429 36.816 1.00 57.91 194 ASP A C 1
ATOM 1506 O O . ASP A 1 194 ? -0.926 -5.942 37.375 1.00 57.91 194 ASP A O 1
ATOM 1510 N N . GLY A 1 195 ? -2.745 -4.672 37.515 1.00 58.56 195 GLY A N 1
ATOM 1511 C CA . GLY A 1 195 ? -2.515 -4.271 38.909 1.00 58.56 195 GLY A CA 1
ATOM 1512 C C . GLY A 1 195 ? -3.186 -5.119 39.997 1.00 58.56 195 GLY A C 1
ATOM 1513 O O . GLY A 1 195 ? -2.807 -4.992 41.159 1.00 58.56 195 GLY A O 1
ATOM 1514 N N . TYR A 1 196 ? -4.196 -5.940 39.686 1.00 57.62 196 TYR A N 1
ATOM 1515 C CA . TYR A 1 196 ? -5.009 -6.617 40.712 1.00 57.62 196 TYR A CA 1
ATOM 1516 C C . TYR A 1 196 ? -5.593 -7.938 40.210 1.00 57.62 196 TYR A C 1
ATOM 1518 O O . TYR A 1 196 ? -6.208 -7.950 39.151 1.00 57.62 196 TYR A O 1
ATOM 1526 N N . ASP A 1 197 ? -5.491 -9.012 41.007 1.00 62.19 197 ASP A N 1
ATOM 1527 C CA . ASP A 1 197 ? -6.141 -10.305 40.736 1.00 62.19 197 ASP A CA 1
ATOM 1528 C C . ASP A 1 197 ? -7.669 -10.119 40.580 1.00 62.19 197 ASP A C 1
ATOM 1530 O O . ASP A 1 197 ? -8.394 -9.897 41.568 1.00 62.19 197 ASP A O 1
ATOM 1534 N N . PRO A 1 198 ? -8.201 -10.198 39.345 1.00 63.38 198 PRO A N 1
ATOM 1535 C CA . PRO A 1 198 ? -9.607 -9.933 39.085 1.00 63.38 198 PRO A CA 1
ATOM 1536 C C . PRO A 1 198 ? -10.504 -11.007 39.708 1.00 63.38 198 PRO A C 1
ATOM 1538 O O . PRO A 1 198 ? -11.631 -10.694 40.116 1.00 63.38 198 PRO A O 1
ATOM 1541 N N . ALA A 1 199 ? -10.010 -12.244 39.819 1.00 64.25 199 ALA A N 1
ATOM 1542 C CA . ALA A 1 199 ? -10.777 -13.411 40.231 1.00 64.25 199 ALA A CA 1
ATOM 1543 C C . ALA A 1 199 ? -11.033 -13.415 41.743 1.00 64.25 199 ALA A C 1
ATOM 1545 O O . ALA A 1 199 ? -12.196 -13.473 42.159 1.00 64.25 199 ALA A O 1
ATOM 1546 N N . ALA A 1 200 ? -9.989 -13.242 42.560 1.00 61.50 200 ALA A N 1
ATOM 1547 C CA . ALA A 1 200 ? -10.116 -13.211 44.020 1.00 61.50 200 ALA A CA 1
ATOM 1548 C C . ALA A 1 200 ? -11.043 -12.080 44.499 1.00 61.50 200 ALA A C 1
ATOM 1550 O O . ALA A 1 200 ? -11.905 -12.263 45.364 1.00 61.50 200 ALA A O 1
ATOM 1551 N N . LEU A 1 201 ? -10.940 -10.904 43.878 1.00 60.31 201 LEU A N 1
ATOM 1552 C CA . LEU A 1 201 ? -11.733 -9.744 44.269 1.00 60.31 201 LEU A CA 1
ATOM 1553 C C . LEU A 1 201 ? -13.201 -9.853 43.800 1.00 60.31 201 LEU A C 1
ATOM 1555 O O . LEU A 1 201 ? -14.110 -9.390 44.490 1.00 60.31 201 LEU A O 1
ATOM 1559 N N . LYS A 1 202 ? -13.466 -10.491 42.647 1.00 64.88 202 LYS A N 1
ATOM 1560 C CA . LYS A 1 202 ? -14.840 -10.767 42.177 1.00 64.88 202 LYS A CA 1
ATOM 1561 C C . LYS A 1 202 ? -15.538 -11.781 43.087 1.00 64.88 202 LYS A C 1
ATOM 1563 O O . LYS A 1 202 ? -16.714 -11.605 43.396 1.00 64.88 202 LYS A O 1
ATOM 1568 N N . GLN A 1 203 ? -14.803 -12.784 43.566 1.00 72.88 203 GLN A N 1
ATOM 1569 C CA . GLN A 1 203 ? -15.293 -13.757 44.541 1.00 72.88 203 GLN A CA 1
ATOM 1570 C C . GLN A 1 203 ? -15.614 -13.099 45.891 1.00 72.88 203 GLN A C 1
ATOM 1572 O O . GLN A 1 203 ? -16.682 -13.341 46.450 1.00 72.88 203 GLN A O 1
ATOM 1577 N N . HIS A 1 204 ? -14.738 -12.219 46.382 1.00 71.19 204 HIS A N 1
ATOM 1578 C CA . HIS A 1 204 ? -14.949 -11.492 47.635 1.00 71.19 204 HIS A CA 1
ATOM 1579 C C . HIS A 1 204 ? -16.198 -10.596 47.592 1.00 71.19 204 HIS A C 1
ATOM 1581 O O . HIS A 1 204 ? -17.030 -10.651 48.497 1.00 71.19 204 HIS A O 1
ATOM 1587 N N . PHE A 1 205 ? -16.379 -9.808 46.525 1.00 66.00 205 PHE A N 1
ATOM 1588 C CA . PHE A 1 205 ? -17.575 -8.969 46.384 1.00 66.00 205 PHE A CA 1
ATOM 1589 C C . PHE A 1 205 ? -18.846 -9.783 46.128 1.00 66.00 205 PHE A C 1
ATOM 1591 O O . PHE A 1 205 ? -19.892 -9.440 46.669 1.00 66.00 205 PHE A O 1
ATOM 1598 N N . GLY A 1 206 ? -18.762 -10.879 45.367 1.00 70.75 206 GLY A N 1
ATOM 1599 C CA . GLY A 1 206 ? -19.894 -11.786 45.171 1.00 70.75 206 GLY A CA 1
ATOM 1600 C C . GLY A 1 206 ? -20.382 -12.401 46.485 1.00 70.75 206 GLY A C 1
ATOM 1601 O O . GLY A 1 206 ? -21.579 -12.395 46.757 1.00 70.75 206 GLY A O 1
ATOM 1602 N N . LYS A 1 207 ? -19.454 -12.853 47.339 1.00 77.50 207 LYS A N 1
ATOM 1603 C CA . LYS A 1 207 ? -19.782 -13.418 48.654 1.00 77.50 207 LYS A CA 1
ATOM 1604 C C . LYS A 1 207 ? -20.425 -12.382 49.584 1.00 77.50 207 LYS A C 1
ATOM 1606 O O . LYS A 1 207 ? -21.430 -12.676 50.218 1.00 77.50 207 LYS A O 1
ATOM 1611 N N . LYS A 1 208 ? -19.896 -11.155 49.601 1.00 70.44 208 LYS A N 1
ATOM 1612 C CA . LYS A 1 208 ? -20.411 -10.062 50.441 1.00 70.44 208 LYS A CA 1
ATOM 1613 C C . LYS A 1 208 ? -21.832 -9.631 50.059 1.00 70.44 208 LYS A C 1
ATOM 1615 O O . LYS A 1 208 ? -22.614 -9.278 50.933 1.00 70.44 208 LYS A O 1
ATOM 1620 N N . ILE A 1 209 ? -22.173 -9.678 48.770 1.00 72.12 209 ILE A N 1
ATOM 1621 C CA . ILE A 1 209 ? -23.537 -9.393 48.301 1.00 72.12 209 ILE A CA 1
ATOM 1622 C C . ILE A 1 209 ? -24.503 -10.491 48.735 1.00 72.12 209 ILE A C 1
ATOM 1624 O O . ILE A 1 209 ? -25.586 -10.166 49.211 1.00 72.12 209 ILE A O 1
ATOM 1628 N N . ALA A 1 210 ? -24.108 -11.761 48.606 1.00 76.19 210 ALA A N 1
ATOM 1629 C CA . ALA A 1 210 ? -24.935 -12.884 49.041 1.00 76.19 210 ALA A CA 1
ATOM 1630 C C . ALA A 1 210 ? -25.220 -12.824 50.554 1.00 76.19 210 ALA A C 1
ATOM 1632 O O . ALA A 1 210 ? -26.365 -12.969 50.966 1.00 76.19 210 ALA A O 1
ATOM 1633 N N . GLU A 1 211 ? -24.206 -12.505 51.368 1.00 79.62 211 GLU A N 1
ATOM 1634 C CA . GLU A 1 211 ? -24.359 -12.313 52.819 1.00 79.62 211 GLU A CA 1
ATOM 1635 C C . GLU A 1 211 ? -25.355 -11.185 53.152 1.00 79.62 211 GLU A C 1
ATOM 1637 O O . GLU A 1 211 ? -26.267 -11.379 53.953 1.00 79.62 211 GLU A O 1
ATOM 1642 N N . VAL A 1 212 ? -25.246 -10.027 52.488 1.00 70.81 212 VAL A N 1
ATOM 1643 C CA . VAL A 1 212 ? -26.172 -8.895 52.693 1.00 70.81 212 VAL A CA 1
ATOM 1644 C C . VAL A 1 212 ? -27.591 -9.213 52.198 1.00 70.81 212 VAL A C 1
ATOM 1646 O O . VAL A 1 212 ? -28.575 -8.748 52.776 1.00 70.81 212 VAL A O 1
ATOM 1649 N N . GLU A 1 213 ? -27.724 -9.991 51.123 1.00 73.31 213 GLU A N 1
ATOM 1650 C CA . GLU A 1 213 ? -29.019 -10.453 50.615 1.00 73.31 213 GLU A CA 1
ATOM 1651 C C . GLU A 1 213 ? -29.729 -11.382 51.594 1.00 73.31 213 GLU A C 1
ATOM 1653 O O . GLU A 1 213 ? -30.940 -11.244 51.793 1.00 73.31 213 GLU A O 1
ATOM 1658 N N . ASP A 1 214 ? -28.987 -12.281 52.232 1.00 80.88 214 ASP A N 1
ATOM 1659 C CA . ASP A 1 214 ? -29.533 -13.208 53.215 1.00 80.88 214 ASP A CA 1
ATOM 1660 C C . ASP A 1 214 ? -29.864 -12.511 54.542 1.00 80.88 214 ASP A C 1
ATOM 1662 O O . ASP A 1 214 ? -30.946 -12.744 55.082 1.00 80.88 214 ASP A O 1
ATOM 1666 N N . GLU A 1 215 ? -29.037 -11.568 55.013 1.00 77.44 215 GLU A N 1
ATOM 1667 C CA . GLU A 1 215 ? -29.368 -10.716 56.170 1.00 77.44 215 GLU A CA 1
ATOM 1668 C C . GLU A 1 215 ? -30.652 -9.913 55.934 1.00 77.44 215 GLU A C 1
ATOM 1670 O O . GLU A 1 215 ? -31.556 -9.893 56.771 1.00 77.44 215 GLU A O 1
ATOM 1675 N N . LYS A 1 216 ? -30.787 -9.295 54.755 1.00 71.31 216 LYS A N 1
ATOM 1676 C CA . LYS A 1 216 ? -32.014 -8.587 54.373 1.00 71.31 216 LYS A CA 1
ATOM 1677 C C . LYS A 1 216 ? -33.221 -9.523 54.368 1.00 71.31 216 LYS A C 1
ATOM 1679 O O . LYS A 1 216 ? -34.300 -9.099 54.772 1.00 71.31 216 LYS A O 1
ATOM 1684 N N . ARG A 1 217 ? -33.063 -10.769 53.913 1.00 82.81 217 ARG A N 1
ATOM 1685 C CA . ARG A 1 217 ? -34.137 -11.773 53.894 1.00 82.81 217 ARG A CA 1
ATOM 1686 C C . ARG A 1 217 ? -34.574 -12.147 55.313 1.00 82.81 217 ARG A C 1
ATOM 1688 O O . ARG A 1 217 ? -35.769 -12.114 55.585 1.00 82.81 217 ARG A O 1
ATOM 1695 N N . ALA A 1 218 ? -33.624 -12.386 56.215 1.00 84.06 218 ALA A N 1
ATOM 1696 C CA . ALA A 1 218 ? -33.894 -12.704 57.617 1.00 84.06 218 ALA A CA 1
ATOM 1697 C C . ALA A 1 218 ? -34.638 -11.565 58.339 1.00 84.06 218 ALA A C 1
ATOM 1699 O O . ALA A 1 218 ? -35.660 -11.791 58.987 1.00 84.06 218 ALA A O 1
ATOM 1700 N N . VAL A 1 219 ? -34.196 -10.316 58.153 1.00 74.44 219 VAL A N 1
ATOM 1701 C CA . VAL A 1 219 ? -34.864 -9.134 58.733 1.00 74.44 219 VAL A CA 1
ATOM 1702 C C . VAL A 1 219 ? -36.268 -8.937 58.140 1.00 74.44 219 VAL A C 1
ATOM 1704 O O . VAL A 1 219 ? -37.206 -8.537 58.832 1.00 74.44 219 VAL A O 1
ATOM 1707 N N . GLN A 1 220 ? -36.450 -9.252 56.854 1.00 72.88 220 GLN A N 1
ATOM 1708 C CA . GLN A 1 220 ? -37.757 -9.205 56.199 1.00 72.88 220 GLN A CA 1
ATOM 1709 C C . GLN A 1 220 ? -38.732 -10.241 56.785 1.00 72.88 220 GLN A C 1
ATOM 1711 O O . GLN A 1 220 ? -39.922 -9.948 56.933 1.00 72.88 220 GLN A O 1
ATOM 1716 N N . GLU A 1 221 ? -38.233 -11.433 57.115 1.00 84.25 221 GLU A N 1
ATOM 1717 C CA . GLU A 1 221 ? -38.994 -12.514 57.744 1.00 84.25 221 GLU A CA 1
ATOM 1718 C C . GLU A 1 221 ? -39.397 -12.166 59.180 1.00 84.25 221 GLU A C 1
ATOM 1720 O O . GLU A 1 221 ? -40.572 -12.313 59.516 1.00 84.25 221 GLU A O 1
ATOM 1725 N N . GLU A 1 222 ? -38.491 -11.617 59.999 1.00 78.31 222 GLU A N 1
ATOM 1726 C CA . GLU A 1 222 ? -38.828 -11.128 61.347 1.00 78.31 222 GLU A CA 1
ATOM 1727 C C . GLU A 1 222 ? -39.903 -10.043 61.315 1.00 78.31 222 GLU A C 1
ATOM 1729 O O . GLU A 1 222 ? -40.870 -10.098 62.075 1.00 78.31 222 GLU A O 1
ATOM 1734 N N . ARG A 1 223 ? -39.794 -9.088 60.386 1.00 76.19 223 ARG A N 1
ATOM 1735 C CA . ARG A 1 223 ? -40.817 -8.055 60.193 1.00 76.19 223 ARG A CA 1
ATOM 1736 C C . ARG A 1 223 ? -42.178 -8.665 59.838 1.00 76.19 223 ARG A C 1
ATOM 1738 O O . ARG A 1 223 ? -43.193 -8.236 60.378 1.00 76.19 223 ARG A O 1
ATOM 1745 N N . ASN A 1 224 ? -42.218 -9.651 58.940 1.00 76.88 224 ASN A N 1
ATOM 1746 C CA . ASN A 1 224 ? -43.464 -10.343 58.580 1.00 76.88 224 ASN A CA 1
ATOM 1747 C C . ASN A 1 224 ? -44.056 -11.109 59.767 1.00 76.88 224 ASN A C 1
ATOM 1749 O O . ASN A 1 224 ? -45.272 -11.133 59.939 1.00 76.88 224 ASN A O 1
ATOM 1753 N N . ARG A 1 225 ? -43.194 -11.706 60.594 1.00 84.75 225 ARG A N 1
ATOM 1754 C CA . ARG A 1 225 ? -43.583 -12.431 61.802 1.00 84.75 225 ARG A CA 1
ATOM 1755 C C . ARG A 1 225 ? -44.208 -11.498 62.837 1.00 84.75 225 ARG A C 1
ATOM 1757 O O . ARG A 1 225 ? -45.297 -11.785 63.317 1.00 84.75 225 ARG A O 1
ATOM 1764 N N . LEU A 1 226 ? -43.571 -10.356 63.098 1.00 76.06 226 LEU A N 1
ATOM 1765 C CA . LEU A 1 226 ? -44.082 -9.321 64.000 1.00 76.06 226 LEU A CA 1
ATOM 1766 C C . LEU A 1 226 ? -45.384 -8.693 63.485 1.00 76.06 226 LEU A C 1
ATOM 1768 O O . LEU A 1 226 ? -46.274 -8.416 64.279 1.00 76.06 226 LEU A O 1
ATOM 1772 N N . LEU A 1 227 ? -45.533 -8.496 62.170 1.00 75.31 227 LEU A N 1
ATOM 1773 C CA . LEU A 1 227 ? -46.796 -8.032 61.582 1.00 75.31 227 LEU A CA 1
ATOM 1774 C C . LEU A 1 227 ? -47.938 -9.029 61.818 1.00 75.31 227 LEU A C 1
ATOM 1776 O O . LEU A 1 227 ? -49.016 -8.613 62.229 1.00 75.31 227 LEU A O 1
ATOM 1780 N N . ALA A 1 228 ? -47.694 -10.328 61.624 1.00 77.12 228 ALA A N 1
ATOM 1781 C CA . ALA A 1 228 ? -48.684 -11.371 61.901 1.00 77.12 228 ALA A CA 1
ATOM 1782 C C . ALA A 1 228 ? -49.017 -11.478 63.402 1.00 77.12 228 ALA A C 1
ATOM 1784 O O . ALA A 1 228 ? -50.151 -11.754 63.784 1.00 77.12 228 ALA A O 1
ATOM 1785 N N . GLU A 1 229 ? -48.037 -11.239 64.273 1.00 76.50 229 GLU A N 1
ATOM 1786 C CA . GLU A 1 229 ? -48.223 -11.223 65.726 1.00 76.50 229 GLU A CA 1
ATOM 1787 C C . GLU A 1 229 ? -49.036 -10.000 66.183 1.00 76.50 229 GLU A C 1
ATOM 1789 O O . GLU A 1 229 ? -49.927 -10.131 67.019 1.00 76.50 229 GLU A O 1
ATOM 1794 N N . ILE A 1 230 ? -48.815 -8.832 65.567 1.00 66.81 230 ILE A N 1
ATOM 1795 C CA . ILE A 1 230 ? -49.629 -7.624 65.771 1.00 66.81 230 ILE A CA 1
ATOM 1796 C C . ILE A 1 230 ? -51.062 -7.826 65.261 1.00 66.81 230 ILE A C 1
ATOM 1798 O O . ILE A 1 230 ? -51.998 -7.387 65.922 1.00 66.81 230 ILE A O 1
ATOM 1802 N N . GLU A 1 231 ? -51.259 -8.493 64.122 1.00 70.88 231 GLU A N 1
ATOM 1803 C CA . GLU A 1 231 ? -52.588 -8.802 63.572 1.00 70.88 231 GLU A CA 1
ATOM 1804 C C . GLU A 1 231 ? -53.375 -9.756 64.491 1.00 70.88 231 GLU A C 1
ATOM 1806 O O . GLU A 1 231 ? -54.561 -9.545 64.756 1.00 70.88 231 GLU A O 1
ATOM 1811 N N . ASN A 1 232 ? -52.689 -10.740 65.082 1.00 65.50 232 ASN A N 1
ATOM 1812 C CA . ASN A 1 232 ? -53.266 -11.618 66.101 1.00 65.50 232 ASN A CA 1
ATOM 1813 C C . ASN A 1 232 ? -53.583 -10.872 67.410 1.00 65.50 232 ASN A C 1
ATOM 1815 O O . ASN A 1 232 ? -54.661 -11.056 67.966 1.00 65.50 232 ASN A O 1
ATOM 1819 N N . LEU A 1 233 ? -52.698 -9.991 67.889 1.00 61.00 233 LEU A N 1
ATOM 1820 C CA . LEU A 1 233 ? -52.919 -9.197 69.108 1.00 61.00 233 LEU A CA 1
ATOM 1821 C C . LEU A 1 233 ? -53.971 -8.092 68.931 1.00 61.00 233 LEU A C 1
ATOM 1823 O O . LEU A 1 233 ? -54.650 -7.743 69.887 1.00 61.00 233 LEU A O 1
ATOM 1827 N N . ALA A 1 234 ? -54.168 -7.562 67.720 1.00 55.50 234 ALA A N 1
ATOM 1828 C CA . ALA A 1 234 ? -55.249 -6.616 67.420 1.00 55.50 234 ALA A CA 1
ATOM 1829 C C . ALA A 1 234 ? -56.650 -7.241 67.572 1.00 55.50 234 ALA A C 1
ATOM 1831 O O . ALA A 1 234 ? -57.637 -6.513 67.687 1.00 55.50 234 ALA A O 1
ATOM 1832 N N . SER A 1 235 ? -56.727 -8.575 67.605 1.00 55.84 235 SER A N 1
ATOM 1833 C CA . SER A 1 235 ? -57.956 -9.332 67.853 1.00 55.84 235 SER A CA 1
ATOM 1834 C C . SER A 1 235 ? -58.300 -9.446 69.352 1.00 55.84 235 SER A C 1
ATOM 1836 O O . SER A 1 235 ? -59.466 -9.655 69.680 1.00 55.84 235 SER A O 1
ATOM 1838 N N . ASP A 1 236 ? -57.329 -9.238 70.254 1.00 50.34 236 ASP A N 1
ATOM 1839 C CA . ASP A 1 236 ? -57.482 -9.254 71.719 1.00 50.34 236 ASP A CA 1
ATOM 1840 C C . ASP A 1 236 ? -57.293 -7.826 72.272 1.00 50.34 236 ASP A C 1
ATOM 1842 O O . ASP A 1 236 ? -56.185 -7.318 72.403 1.00 50.34 236 ASP A O 1
ATOM 1846 N N . GLY A 1 237 ? -58.387 -7.120 72.561 1.00 53.06 237 GLY A N 1
ATOM 1847 C CA . GLY A 1 237 ? -58.423 -5.661 72.756 1.00 53.06 237 GLY A CA 1
ATOM 1848 C C . GLY A 1 237 ? -57.721 -5.050 73.987 1.00 53.06 237 GLY A C 1
ATOM 1849 O O . GLY A 1 237 ? -58.358 -4.295 74.723 1.00 53.06 237 GLY A O 1
ATOM 1850 N N . GLN A 1 238 ? -56.417 -5.261 74.202 1.00 54.78 238 GLN A N 1
ATOM 1851 C CA . GLN A 1 238 ? -55.613 -4.470 75.146 1.00 54.78 238 GLN A CA 1
ATOM 1852 C C . GLN A 1 238 ? -54.216 -4.081 74.618 1.00 54.78 238 GLN A C 1
ATOM 1854 O O . GLN A 1 238 ? -53.447 -4.926 74.178 1.00 54.78 238 GLN A O 1
ATOM 1859 N N . ALA A 1 239 ? -53.880 -2.791 74.824 1.00 57.03 239 ALA A N 1
ATOM 1860 C CA . ALA A 1 239 ? -52.541 -2.173 74.961 1.00 57.03 239 ALA A CA 1
ATOM 1861 C C . ALA A 1 239 ? -52.067 -1.173 73.869 1.00 57.03 239 ALA A C 1
ATOM 1863 O O . ALA A 1 239 ? -51.140 -1.431 73.103 1.00 57.03 239 ALA A O 1
ATOM 1864 N N . GLN A 1 240 ? -52.586 0.065 73.930 1.00 59.56 240 GLN A N 1
ATOM 1865 C CA . GLN A 1 240 ? -52.159 1.223 73.114 1.00 59.56 240 GLN A CA 1
ATOM 1866 C C . GLN A 1 240 ? -50.658 1.581 73.256 1.00 59.56 240 GLN A C 1
ATOM 1868 O O . GLN A 1 240 ? -49.998 1.911 72.277 1.00 59.56 240 GLN A O 1
ATOM 1873 N N . LYS A 1 241 ? -50.079 1.480 74.467 1.00 61.75 241 LYS A N 1
ATOM 1874 C CA . LYS A 1 241 ? -48.642 1.755 74.705 1.00 61.75 241 LYS A CA 1
ATOM 1875 C C . LYS A 1 241 ? -47.715 0.693 74.105 1.00 61.75 241 LYS A C 1
ATOM 1877 O O . LYS A 1 241 ? -46.594 1.022 73.730 1.00 61.75 241 LYS A O 1
ATOM 1882 N N . LEU A 1 242 ? -48.160 -0.565 74.033 1.00 65.19 242 LEU A N 1
ATOM 1883 C CA . LEU A 1 242 ? -47.402 -1.629 73.370 1.00 65.19 242 LEU A CA 1
ATOM 1884 C C . LEU A 1 242 ? -47.388 -1.378 71.858 1.00 65.19 242 LEU A C 1
ATOM 1886 O O . LEU A 1 242 ? -46.333 -1.451 71.236 1.00 65.19 242 LEU A O 1
ATOM 1890 N N . GLN A 1 243 ? -48.538 -0.995 71.290 1.00 63.88 243 GLN A N 1
ATOM 1891 C CA . GLN A 1 243 ? -48.661 -0.641 69.874 1.00 63.88 243 GLN A CA 1
ATOM 1892 C C . GLN A 1 243 ? -47.729 0.509 69.460 1.00 63.88 243 GLN A C 1
ATOM 1894 O O . GLN A 1 243 ? -47.086 0.400 68.418 1.00 63.88 243 GLN A O 1
ATOM 1899 N N . ASP A 1 244 ? -47.581 1.558 70.276 1.00 72.38 244 ASP A N 1
ATOM 1900 C CA . ASP A 1 244 ? -46.655 2.665 69.979 1.00 72.38 244 ASP A CA 1
ATOM 1901 C C . ASP A 1 244 ? -45.181 2.216 69.962 1.00 72.38 244 ASP A C 1
ATOM 1903 O O . ASP A 1 244 ? -44.420 2.592 69.067 1.00 72.38 244 ASP A O 1
ATOM 1907 N N . VAL A 1 245 ? -44.771 1.359 70.906 1.00 78.12 245 VAL A N 1
ATOM 1908 C CA . VAL A 1 245 ? -43.410 0.788 70.943 1.00 78.12 245 VAL A CA 1
ATOM 1909 C C . VAL A 1 245 ? -43.166 -0.121 69.735 1.00 78.12 245 VAL A C 1
ATOM 1911 O O . VAL A 1 245 ? -42.109 -0.047 69.104 1.00 78.12 245 VAL A O 1
ATOM 1914 N N . HIS A 1 246 ? -44.152 -0.937 69.357 1.00 74.56 246 HIS A N 1
ATOM 1915 C CA . HIS A 1 246 ? -44.075 -1.778 68.162 1.00 74.56 246 HIS A CA 1
ATOM 1916 C C . HIS A 1 246 ? -44.008 -0.950 66.871 1.00 74.56 246 HIS A C 1
ATOM 1918 O O . HIS A 1 246 ? -43.198 -1.263 66.000 1.00 74.56 246 HIS A O 1
ATOM 1924 N N . ALA A 1 247 ? -44.771 0.141 66.763 1.00 79.19 247 ALA A N 1
ATOM 1925 C CA . ALA A 1 247 ? -44.724 1.053 65.620 1.00 79.19 247 ALA A CA 1
ATOM 1926 C C . ALA A 1 247 ? -43.367 1.773 65.499 1.00 79.19 247 ALA A C 1
ATOM 1928 O O . ALA A 1 247 ? -42.845 1.943 64.394 1.00 79.19 247 ALA A O 1
ATOM 1929 N N . GLN A 1 248 ? -42.760 2.165 66.625 1.00 82.31 248 GLN A N 1
ATOM 1930 C CA . GLN A 1 248 ? -41.421 2.760 66.661 1.00 82.31 248 GLN A CA 1
ATOM 1931 C C . GLN A 1 248 ? -40.343 1.758 66.205 1.00 82.31 248 GLN A C 1
ATOM 1933 O O . GLN A 1 248 ? -39.467 2.106 65.408 1.00 82.31 248 GLN A O 1
ATOM 1938 N N . ASN A 1 249 ? -40.434 0.505 66.662 1.00 83.56 249 ASN A N 1
ATOM 1939 C CA . ASN A 1 249 ? -39.530 -0.571 66.254 1.00 83.56 249 ASN A CA 1
ATOM 1940 C C . ASN A 1 249 ? -39.684 -0.915 64.765 1.00 83.56 249 ASN A C 1
ATOM 1942 O O . ASN A 1 249 ? -38.679 -1.081 64.077 1.00 83.56 249 ASN A O 1
ATOM 1946 N N . LEU A 1 250 ? -40.917 -0.936 64.246 1.00 76.88 250 LEU A N 1
ATOM 1947 C CA . LEU A 1 250 ? -41.202 -1.111 62.818 1.00 76.88 250 LEU A CA 1
ATOM 1948 C C . LEU A 1 250 ? -40.554 -0.013 61.971 1.00 76.88 250 LEU A C 1
ATOM 1950 O O . LEU A 1 250 ? -39.861 -0.330 61.009 1.00 76.88 250 LEU A O 1
ATOM 1954 N N . LYS A 1 251 ? -40.683 1.261 62.367 1.00 86.00 251 LYS A N 1
ATOM 1955 C CA . LYS A 1 251 ? -40.017 2.381 61.675 1.00 86.00 251 LYS A CA 1
ATOM 1956 C C . LYS A 1 251 ? -38.491 2.256 61.682 1.00 86.00 251 LYS A C 1
ATOM 1958 O O . LYS A 1 251 ? -37.847 2.558 60.680 1.00 86.00 251 LYS A O 1
ATOM 1963 N N . SER A 1 252 ? -37.907 1.814 62.798 1.00 84.62 252 SER A N 1
ATOM 1964 C CA . SER A 1 252 ? -36.460 1.578 62.904 1.00 84.62 252 SER A CA 1
ATOM 1965 C C . SER A 1 252 ? -36.001 0.443 61.978 1.00 84.62 252 SER A C 1
ATOM 1967 O O . SER A 1 252 ? -35.030 0.600 61.236 1.00 84.62 252 SER A O 1
ATOM 1969 N N . LEU A 1 253 ? -36.738 -0.673 61.954 1.00 79.50 253 LEU A N 1
ATOM 1970 C CA . LEU A 1 253 ? -36.476 -1.812 61.069 1.00 79.50 253 LEU A CA 1
ATOM 1971 C C . LEU A 1 253 ? -36.646 -1.443 59.588 1.00 79.50 253 LEU A C 1
ATOM 1973 O O . LEU A 1 253 ? -35.807 -1.801 58.765 1.00 79.50 253 LEU A O 1
ATOM 1977 N N . GLU A 1 254 ? -37.679 -0.674 59.234 1.00 82.25 254 GLU A N 1
ATOM 1978 C CA . GLU A 1 254 ? -37.880 -0.170 57.870 1.00 82.25 254 GLU A CA 1
ATOM 1979 C C . GLU A 1 254 ? -36.725 0.729 57.411 1.00 82.25 254 GLU A C 1
ATOM 1981 O O . GLU A 1 254 ? -36.241 0.578 56.284 1.00 82.25 254 GLU A O 1
ATOM 1986 N N . ALA A 1 255 ? -36.225 1.606 58.288 1.00 88.81 255 ALA A N 1
ATOM 1987 C CA . ALA A 1 255 ? -35.058 2.437 58.003 1.00 88.81 255 ALA A CA 1
ATOM 1988 C C . ALA A 1 255 ? -33.785 1.595 57.787 1.00 88.81 255 ALA A C 1
ATOM 1990 O O . ALA A 1 255 ? -33.028 1.855 56.848 1.00 88.81 255 ALA A O 1
ATOM 1991 N N . GLN A 1 256 ? -33.568 0.548 58.593 1.00 88.19 256 GLN A N 1
ATOM 1992 C CA . GLN A 1 256 ? -32.436 -0.374 58.427 1.00 88.19 256 GLN A CA 1
ATOM 1993 C C . GLN A 1 256 ? -32.515 -1.165 57.114 1.00 88.19 256 GLN A C 1
ATOM 1995 O O . GLN A 1 256 ? -31.519 -1.263 56.396 1.00 88.19 256 GLN A O 1
ATOM 2000 N N . ILE A 1 257 ? -33.699 -1.666 56.739 1.00 83.38 257 ILE A N 1
ATOM 2001 C CA . ILE A 1 257 ? -33.917 -2.350 55.452 1.00 83.38 257 ILE A CA 1
ATOM 2002 C C . ILE A 1 257 ? -33.602 -1.411 54.281 1.00 83.38 257 ILE A C 1
ATOM 2004 O O . ILE A 1 257 ? -33.018 -1.833 53.277 1.00 83.38 257 ILE A O 1
ATOM 2008 N N . GLN A 1 258 ? -33.979 -0.135 54.388 1.00 87.31 258 GLN A N 1
ATOM 2009 C CA . GLN A 1 258 ? -33.708 0.851 53.348 1.00 87.31 258 GLN A CA 1
ATOM 2010 C C . GLN A 1 258 ? -32.205 1.151 53.217 1.00 87.31 258 GLN A C 1
ATOM 2012 O O . GLN A 1 258 ? -31.702 1.267 52.096 1.00 87.31 258 GLN A O 1
ATOM 2017 N N . ASP A 1 259 ? -31.477 1.220 54.332 1.00 88.94 259 ASP A N 1
ATOM 2018 C CA . ASP A 1 259 ? -30.026 1.433 54.334 1.00 88.94 259 ASP A CA 1
ATOM 2019 C C . ASP A 1 259 ? -29.262 0.214 53.782 1.00 88.94 259 ASP A C 1
ATOM 2021 O O . ASP A 1 259 ? -28.367 0.356 52.942 1.00 88.94 259 ASP A O 1
ATOM 2025 N N . LEU A 1 260 ? -29.680 -1.004 54.151 1.00 80.25 260 LEU A N 1
ATOM 2026 C CA . LEU A 1 260 ? -29.151 -2.251 53.587 1.00 80.25 260 LEU A CA 1
ATOM 2027 C C . LEU A 1 260 ? -29.426 -2.362 52.081 1.00 80.25 260 LEU A C 1
ATOM 2029 O O . LEU A 1 260 ? -28.525 -2.721 51.322 1.00 80.25 260 LEU A O 1
ATOM 2033 N N . LYS A 1 261 ? -30.621 -1.970 51.612 1.00 82.81 261 LYS A N 1
ATOM 2034 C CA . LYS A 1 261 ? -30.928 -1.888 50.171 1.00 82.81 261 LYS A CA 1
ATOM 2035 C C . LYS A 1 261 ? -29.987 -0.935 49.432 1.00 82.81 261 LYS A C 1
ATOM 2037 O O . LYS A 1 261 ? -29.479 -1.303 48.376 1.00 82.81 261 LYS A O 1
ATOM 2042 N N . LYS A 1 262 ? -29.716 0.256 49.982 1.00 90.12 262 LYS A N 1
ATOM 2043 C CA . LYS A 1 262 ? -28.768 1.211 49.376 1.00 90.12 262 LYS A CA 1
ATOM 2044 C C . LYS A 1 262 ? -27.347 0.646 49.305 1.00 90.12 262 LYS A C 1
ATOM 2046 O O . LYS A 1 262 ? -26.670 0.808 48.289 1.00 90.12 262 LYS A O 1
ATOM 2051 N N . LYS A 1 263 ? -26.892 -0.046 50.356 1.00 82.75 263 LYS A N 1
ATOM 2052 C CA . LYS A 1 263 ? -25.579 -0.719 50.375 1.00 82.75 263 LYS A CA 1
ATOM 2053 C C . LYS A 1 263 ? -25.500 -1.837 49.332 1.00 82.75 263 LYS A C 1
ATOM 2055 O O . LYS A 1 263 ? -24.503 -1.918 48.614 1.00 82.75 263 LYS A O 1
ATOM 2060 N N . GLN A 1 264 ? -26.560 -2.634 49.198 1.00 80.00 264 GLN A N 1
ATOM 2061 C CA . GLN A 1 264 ? -26.679 -3.684 48.185 1.00 80.00 264 GLN A CA 1
ATOM 2062 C C . GLN A 1 264 ? -26.606 -3.099 46.762 1.00 80.00 264 GLN A C 1
ATOM 2064 O O . GLN A 1 264 ? -25.803 -3.554 45.948 1.00 80.00 264 GLN A O 1
ATOM 2069 N N . GLU A 1 265 ? -27.378 -2.048 46.464 1.00 82.75 265 GLU A N 1
ATOM 2070 C CA . GLU A 1 265 ? -27.352 -1.383 45.151 1.00 82.75 265 GLU A CA 1
ATOM 2071 C C . GLU A 1 265 ? -25.971 -0.817 44.803 1.00 82.75 265 GLU A C 1
ATOM 2073 O O . GLU A 1 265 ? -25.503 -0.989 43.674 1.00 82.75 265 GLU A O 1
ATOM 2078 N N . SER A 1 266 ? -25.289 -0.197 45.770 1.00 81.44 266 SER A N 1
ATOM 2079 C CA . SER A 1 266 ? -23.926 0.314 45.588 1.00 81.44 266 SER A CA 1
ATOM 2080 C C . SER A 1 266 ? -22.939 -0.801 45.214 1.00 81.44 266 SER A C 1
ATOM 2082 O O . SER A 1 266 ? -22.191 -0.670 44.241 1.00 81.44 266 SER A O 1
ATOM 2084 N N . GLN A 1 267 ? -22.983 -1.947 45.907 1.00 78.56 267 GLN A N 1
ATOM 2085 C CA . GLN A 1 267 ? -22.123 -3.095 45.591 1.00 78.56 267 GLN A CA 1
ATOM 2086 C C . GLN A 1 267 ? -22.426 -3.697 44.208 1.00 78.56 267 GLN A C 1
ATOM 2088 O O . GLN A 1 267 ? -21.497 -4.011 43.457 1.00 78.56 267 GLN A O 1
ATOM 2093 N N . VAL A 1 268 ? -23.703 -3.792 43.819 1.00 83.50 268 VAL A N 1
ATOM 2094 C CA . VAL A 1 268 ? -24.110 -4.267 42.484 1.00 83.50 268 VAL A CA 1
ATOM 2095 C C . VAL A 1 268 ? -23.610 -3.330 41.378 1.00 83.50 268 VAL A C 1
ATOM 2097 O O . VAL A 1 268 ? -23.132 -3.793 40.338 1.00 83.50 268 VAL A O 1
ATOM 2100 N N . GLN A 1 269 ? -23.679 -2.010 41.577 1.00 83.12 269 GLN A N 1
ATOM 2101 C CA . GLN A 1 269 ? -23.139 -1.043 40.615 1.00 83.12 269 GLN A CA 1
ATOM 2102 C C . GLN A 1 269 ? -21.618 -1.165 40.466 1.00 83.12 269 GLN A C 1
ATOM 2104 O O . GLN A 1 269 ? -21.100 -1.090 39.347 1.00 83.12 269 GLN A O 1
ATOM 2109 N N . LEU A 1 270 ? -20.909 -1.391 41.572 1.00 78.12 270 LEU A N 1
ATOM 2110 C CA . LEU A 1 270 ? -19.457 -1.554 41.591 1.00 78.12 270 LEU A CA 1
ATOM 2111 C C . LEU A 1 270 ? -19.030 -2.829 40.842 1.00 78.12 270 LEU A C 1
ATOM 2113 O O . LEU A 1 270 ? -18.123 -2.776 40.010 1.00 78.12 270 LEU A O 1
ATOM 2117 N N . LEU A 1 271 ? -19.763 -3.936 41.020 1.00 79.94 271 LEU A N 1
ATOM 2118 C CA . LEU A 1 271 ? -19.586 -5.159 40.225 1.00 79.94 271 LEU A CA 1
ATOM 2119 C C . LEU A 1 271 ? -19.828 -4.936 38.730 1.00 79.94 271 LEU A C 1
ATOM 2121 O O . LEU A 1 271 ? -19.026 -5.390 37.918 1.00 79.94 271 LEU A O 1
ATOM 2125 N N . LYS A 1 272 ? -20.893 -4.216 38.350 1.00 83.44 272 LYS A N 1
ATOM 2126 C CA . LYS A 1 272 ? -21.175 -3.915 36.934 1.00 83.44 272 LYS A CA 1
ATOM 2127 C C . LYS A 1 272 ? -20.063 -3.088 36.288 1.00 83.44 272 LYS A C 1
ATOM 2129 O O . LYS A 1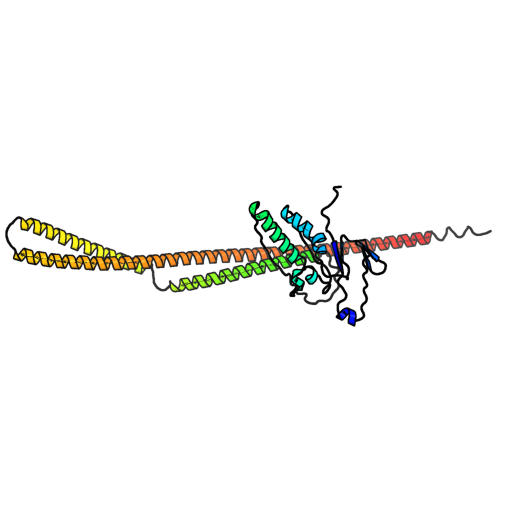 272 ? -19.696 -3.357 35.146 1.00 83.44 272 LYS A O 1
ATOM 2134 N N . ARG A 1 273 ? -19.520 -2.084 36.989 1.00 73.06 273 ARG A N 1
ATOM 2135 C CA . ARG A 1 273 ? -18.376 -1.293 36.493 1.00 73.06 273 ARG A CA 1
ATOM 2136 C C . ARG A 1 273 ? -17.126 -2.157 36.336 1.00 73.06 273 ARG A C 1
ATOM 2138 O O . ARG A 1 273 ? -16.474 -2.068 35.301 1.00 73.06 273 ARG A O 1
ATOM 2145 N N . LYS A 1 274 ? -16.843 -3.030 37.307 1.00 78.81 274 LYS A N 1
ATOM 2146 C CA . LYS A 1 274 ? -15.714 -3.964 37.235 1.00 78.81 274 LYS A CA 1
ATOM 2147 C C . LYS A 1 274 ? -15.856 -4.950 36.074 1.00 78.81 274 LYS A C 1
ATOM 2149 O O . LYS A 1 274 ? -14.931 -5.084 35.291 1.00 78.81 274 LYS A O 1
ATOM 2154 N N . GLN A 1 275 ? -17.027 -5.563 35.900 1.00 81.62 275 GLN A N 1
ATOM 2155 C CA . GLN A 1 275 ? -17.274 -6.499 34.799 1.00 81.62 275 GLN A CA 1
ATOM 2156 C C . GLN A 1 275 ? -17.042 -5.851 33.428 1.00 81.62 275 GLN A C 1
ATOM 2158 O O . GLN A 1 275 ? -16.415 -6.459 32.570 1.00 81.62 275 GLN A O 1
ATOM 2163 N N . LYS A 1 276 ? -17.481 -4.599 33.234 1.00 80.19 276 LYS A N 1
ATOM 2164 C CA . LYS A 1 276 ? -17.192 -3.848 32.002 1.00 80.19 276 LYS A CA 1
ATOM 2165 C C . LYS A 1 276 ? -15.691 -3.639 31.779 1.00 80.19 276 LYS A C 1
ATOM 2167 O O . LYS A 1 276 ? -15.241 -3.719 30.642 1.00 80.19 276 LYS A O 1
ATOM 2172 N N . SER A 1 277 ? -14.938 -3.372 32.847 1.00 79.50 277 SER A N 1
ATOM 2173 C CA . SER A 1 277 ? -13.477 -3.244 32.799 1.00 79.50 277 SER A CA 1
ATOM 2174 C C . SER A 1 277 ? -12.803 -4.575 32.445 1.00 79.50 277 SER A C 1
ATOM 2176 O O . SER A 1 277 ? -11.941 -4.602 31.573 1.00 79.50 277 SER A O 1
ATOM 2178 N N . ASP A 1 278 ? -13.231 -5.680 33.065 1.00 80.56 278 ASP A N 1
ATOM 2179 C CA . ASP A 1 278 ? -12.710 -7.029 32.798 1.00 80.56 278 ASP A CA 1
ATOM 2180 C C . ASP A 1 278 ? -13.000 -7.465 31.347 1.00 80.56 278 ASP A C 1
ATOM 2182 O O . ASP A 1 278 ? -12.151 -8.051 30.676 1.00 80.56 278 ASP A O 1
ATOM 2186 N N . ASP A 1 279 ? -14.195 -7.159 30.832 1.00 82.00 279 ASP A N 1
ATOM 2187 C CA . ASP A 1 279 ? -14.566 -7.463 29.447 1.00 82.00 279 ASP A CA 1
ATOM 2188 C C . ASP A 1 279 ? -13.778 -6.610 28.439 1.00 82.00 279 ASP A C 1
ATOM 2190 O O . ASP A 1 279 ? -13.427 -7.106 27.368 1.00 82.00 279 ASP A O 1
ATOM 2194 N N . ALA A 1 280 ? -13.447 -5.358 28.777 1.00 82.62 280 ALA A N 1
ATOM 2195 C CA . ALA A 1 280 ? -12.563 -4.522 27.965 1.00 82.62 280 ALA A CA 1
ATOM 2196 C C . ALA A 1 280 ? -11.129 -5.079 27.923 1.00 82.62 280 ALA A C 1
ATOM 2198 O O . ALA A 1 280 ? -10.558 -5.193 26.840 1.00 82.62 280 ALA A O 1
ATOM 2199 N N . ALA A 1 281 ? -10.586 -5.504 29.070 1.00 85.12 281 ALA A N 1
ATOM 2200 C CA . ALA A 1 281 ? -9.277 -6.152 29.141 1.00 85.12 281 ALA A CA 1
ATOM 2201 C C . ALA A 1 281 ? -9.240 -7.441 28.304 1.00 85.12 281 ALA A C 1
ATOM 2203 O O . ALA A 1 281 ? -8.306 -7.672 27.544 1.00 85.12 281 ALA A O 1
ATOM 2204 N N . ARG A 1 282 ? -10.296 -8.260 28.360 1.00 86.56 282 ARG A N 1
ATOM 2205 C CA . ARG A 1 282 ? -10.380 -9.495 27.567 1.00 86.56 282 ARG A CA 1
ATOM 2206 C C . ARG A 1 282 ? -10.360 -9.235 26.059 1.00 86.56 282 ARG A C 1
ATOM 2208 O O . ARG A 1 282 ? -9.628 -9.908 25.344 1.00 86.56 282 ARG A O 1
ATOM 2215 N N . ARG A 1 283 ? -11.110 -8.236 25.585 1.00 86.69 283 ARG A N 1
ATOM 2216 C CA . ARG A 1 283 ? -11.096 -7.830 24.167 1.00 86.69 283 ARG A CA 1
ATOM 2217 C C . ARG A 1 283 ? -9.712 -7.361 23.732 1.00 86.69 283 ARG A C 1
ATOM 2219 O O . ARG A 1 283 ? -9.232 -7.757 22.677 1.00 86.69 283 ARG A O 1
ATOM 2226 N N . LEU A 1 284 ? -9.045 -6.575 24.575 1.00 86.94 284 LEU A N 1
ATOM 2227 C CA . LEU A 1 284 ? -7.681 -6.123 24.319 1.00 86.94 284 LEU A CA 1
ATOM 2228 C C . LEU A 1 284 ? -6.695 -7.306 24.245 1.00 86.94 284 LEU A C 1
ATOM 2230 O O . LEU A 1 284 ? -5.825 -7.334 23.378 1.00 86.94 284 LEU A O 1
ATOM 2234 N N . GLN A 1 285 ? -6.863 -8.318 25.103 1.00 89.31 285 GLN A N 1
ATOM 2235 C CA . GLN A 1 285 ? -6.070 -9.553 25.080 1.00 89.31 285 GLN A CA 1
ATOM 2236 C C . GLN A 1 285 ? -6.253 -10.311 23.755 1.00 89.31 285 GLN A C 1
ATOM 2238 O O . GLN A 1 285 ? -5.273 -10.776 23.169 1.00 89.31 285 GLN A O 1
ATOM 2243 N N . GLU A 1 286 ? -7.493 -10.428 23.276 1.00 91.88 286 GLU A N 1
ATOM 2244 C CA . GLU A 1 286 ? -7.833 -11.070 21.999 1.00 91.88 286 GLU A CA 1
ATOM 2245 C C . GLU A 1 286 ? -7.231 -10.309 20.805 1.00 91.88 286 GLU A C 1
ATOM 2247 O O . GLU A 1 286 ? -6.637 -10.924 19.917 1.00 91.88 286 GLU A O 1
ATOM 2252 N N . GLU A 1 287 ? -7.289 -8.972 20.810 1.00 92.62 287 GLU A N 1
ATOM 2253 C CA . GLU A 1 287 ? -6.642 -8.129 19.794 1.00 92.62 287 GLU A CA 1
ATOM 2254 C C . GLU A 1 287 ? -5.119 -8.333 19.762 1.00 92.62 287 GLU A C 1
ATOM 2256 O O . GLU A 1 287 ? -4.546 -8.539 18.689 1.00 92.62 287 GLU A O 1
ATOM 2261 N N . ILE A 1 288 ? -4.459 -8.342 20.927 1.00 92.38 288 ILE A N 1
ATOM 2262 C CA . ILE A 1 288 ? -3.015 -8.608 21.045 1.00 92.38 288 ILE A CA 1
ATOM 2263 C C . ILE A 1 288 ? -2.674 -9.984 20.467 1.00 92.38 288 ILE A C 1
ATOM 2265 O O . ILE A 1 288 ? -1.711 -10.116 19.709 1.00 92.38 288 ILE A O 1
ATOM 2269 N N . GLN A 1 289 ? -3.452 -11.019 20.799 1.00 94.44 289 GLN A N 1
ATOM 2270 C CA . GLN A 1 289 ? -3.245 -12.366 20.261 1.00 94.44 289 GLN A CA 1
ATOM 2271 C C . GLN A 1 289 ? -3.416 -12.403 18.738 1.00 94.44 289 GLN A C 1
ATOM 2273 O O . GLN A 1 289 ? -2.587 -13.001 18.048 1.00 94.44 289 GLN A O 1
ATOM 2278 N N . SER A 1 290 ? -4.430 -11.718 18.204 1.00 97.12 290 SER A N 1
ATOM 2279 C CA . SER A 1 290 ? -4.652 -11.599 16.761 1.00 97.12 290 SER A CA 1
ATOM 2280 C C . SER A 1 290 ? -3.478 -10.912 16.053 1.00 97.12 290 SER A C 1
ATOM 2282 O O . SER A 1 290 ? -2.984 -11.423 15.048 1.00 97.12 290 SER A O 1
ATOM 2284 N N . ILE A 1 291 ? -2.972 -9.795 16.589 1.00 94.94 291 ILE A N 1
ATOM 2285 C CA . ILE A 1 291 ? -1.818 -9.075 16.019 1.00 94.94 291 ILE A CA 1
ATOM 2286 C C . ILE A 1 291 ? -0.553 -9.947 16.073 1.00 94.94 291 ILE A C 1
ATOM 2288 O O . ILE A 1 291 ? 0.196 -10.014 15.096 1.00 94.94 291 ILE A O 1
ATOM 2292 N N . LYS A 1 292 ? -0.324 -10.678 17.176 1.00 96.38 292 LYS A N 1
ATOM 2293 C CA . LYS A 1 292 ? 0.792 -11.637 17.284 1.00 96.38 292 LYS A CA 1
ATOM 2294 C C . LYS A 1 292 ? 0.705 -12.726 16.215 1.00 96.38 292 LYS A C 1
ATOM 2296 O O . LYS A 1 292 ? 1.718 -13.036 15.590 1.00 96.38 292 LYS A O 1
ATOM 2301 N N . ALA A 1 293 ? -0.486 -13.272 15.970 1.00 96.69 293 ALA A N 1
ATOM 2302 C CA . ALA A 1 293 ? -0.697 -14.273 14.928 1.00 96.69 293 ALA A CA 1
ATOM 2303 C C . ALA A 1 293 ? -0.417 -13.708 13.524 1.00 96.69 293 ALA A C 1
ATOM 2305 O O . ALA A 1 293 ? 0.325 -14.325 12.759 1.00 96.69 293 ALA A O 1
ATOM 2306 N N . GLN A 1 294 ? -0.931 -12.512 13.212 1.00 95.62 294 GLN A N 1
ATOM 2307 C CA . GLN A 1 294 ? -0.670 -11.818 11.943 1.00 95.62 294 GLN A CA 1
ATOM 2308 C C . GLN A 1 294 ? 0.828 -11.568 11.725 1.00 95.62 294 GLN A C 1
ATOM 2310 O O . GLN A 1 294 ? 1.356 -11.857 10.653 1.00 95.62 294 GLN A O 1
ATOM 2315 N N . LYS A 1 295 ? 1.544 -11.116 12.762 1.00 96.19 295 LYS A N 1
ATOM 2316 C CA . LYS A 1 295 ? 2.997 -10.901 12.714 1.00 96.19 295 LYS A CA 1
ATOM 2317 C C . LYS A 1 295 ? 3.757 -12.185 12.383 1.00 96.19 295 LYS A C 1
ATOM 2319 O O . LYS A 1 295 ? 4.639 -12.169 11.527 1.00 96.19 295 LYS A O 1
ATOM 2324 N N . VAL A 1 296 ? 3.418 -13.299 13.034 1.00 97.19 296 VAL A N 1
ATOM 2325 C CA . VAL A 1 296 ? 4.064 -14.598 12.773 1.00 97.19 296 VAL A CA 1
ATOM 2326 C C . VAL A 1 296 ? 3.785 -15.073 11.345 1.00 97.19 296 VAL A C 1
ATOM 2328 O O . VAL A 1 296 ? 4.697 -15.548 10.668 1.00 97.19 296 VAL A O 1
ATOM 2331 N N . GLN A 1 297 ? 2.551 -14.910 10.860 1.00 96.25 297 GLN A N 1
ATOM 2332 C CA . GLN A 1 297 ? 2.190 -15.241 9.479 1.00 96.25 297 GLN A CA 1
ATOM 2333 C C . GLN A 1 297 ? 2.985 -14.413 8.463 1.00 96.25 297 GLN A C 1
ATOM 2335 O O . GLN A 1 297 ? 3.517 -14.975 7.505 1.00 96.25 297 GLN A O 1
ATOM 2340 N N . LEU A 1 298 ? 3.120 -13.103 8.690 1.00 95.69 298 LEU A N 1
ATOM 2341 C CA . LEU A 1 298 ? 3.902 -12.221 7.826 1.00 95.69 298 LEU A CA 1
ATOM 2342 C C . LEU A 1 298 ? 5.384 -12.612 7.815 1.00 95.69 298 LEU A C 1
ATOM 2344 O O . LEU A 1 298 ? 5.969 -12.758 6.747 1.00 95.69 298 LEU A O 1
ATOM 2348 N N . GLN A 1 299 ? 5.978 -12.878 8.980 1.00 94.00 299 GLN A N 1
ATOM 2349 C CA . GLN A 1 299 ? 7.367 -13.341 9.069 1.00 94.00 299 GLN A CA 1
ATOM 2350 C C . GLN A 1 299 ? 7.588 -14.671 8.337 1.00 94.00 299 GLN A C 1
ATOM 2352 O O . GLN A 1 299 ? 8.626 -14.871 7.702 1.00 94.00 299 GLN A O 1
ATOM 2357 N N . HIS A 1 300 ? 6.615 -15.583 8.394 1.00 96.56 300 HIS A N 1
ATOM 2358 C CA . HIS A 1 300 ? 6.676 -16.825 7.631 1.00 96.56 300 HIS A CA 1
ATOM 2359 C C . HIS A 1 300 ? 6.647 -16.560 6.122 1.00 96.56 300 HIS A C 1
ATOM 2361 O O . HIS A 1 300 ? 7.476 -17.112 5.400 1.00 96.56 300 HIS A O 1
ATOM 2367 N N . ARG A 1 301 ? 5.755 -15.673 5.660 1.00 94.00 301 ARG A N 1
ATOM 2368 C CA . ARG A 1 301 ? 5.680 -15.249 4.254 1.00 94.00 301 ARG A CA 1
ATOM 2369 C C . ARG A 1 301 ? 6.994 -14.619 3.790 1.00 94.00 301 ARG A C 1
ATOM 2371 O O . ARG A 1 301 ? 7.548 -15.063 2.793 1.00 94.00 301 ARG A O 1
ATOM 2378 N N . MET A 1 302 ? 7.552 -13.681 4.557 1.00 93.94 302 MET A N 1
ATOM 2379 C CA . MET A 1 302 ? 8.853 -13.061 4.265 1.00 93.94 302 MET A CA 1
ATOM 2380 C C . MET A 1 302 ? 9.960 -14.106 4.093 1.00 93.94 302 MET A C 1
ATOM 2382 O O . MET A 1 302 ? 10.760 -14.030 3.162 1.00 93.94 302 MET A O 1
ATOM 2386 N N . LYS A 1 303 ? 9.994 -15.115 4.972 1.00 94.31 303 LYS A N 1
ATOM 2387 C CA . LYS A 1 303 ? 10.976 -16.200 4.893 1.00 94.31 303 LYS A CA 1
ATOM 2388 C C . LYS A 1 303 ? 10.778 -17.071 3.648 1.00 94.31 303 LYS A C 1
ATOM 2390 O O . LYS A 1 303 ? 11.767 -17.458 3.031 1.00 94.31 303 LYS A O 1
ATOM 2395 N N . GLN A 1 304 ? 9.532 -17.390 3.296 1.00 94.19 304 GLN A N 1
ATOM 2396 C CA . GLN A 1 304 ? 9.217 -18.160 2.090 1.00 94.19 304 GLN A CA 1
ATOM 2397 C C . GLN A 1 304 ? 9.639 -17.410 0.820 1.00 94.19 304 GLN A C 1
ATOM 2399 O O . GLN A 1 304 ? 10.331 -17.990 -0.011 1.00 94.19 304 GLN A O 1
ATOM 2404 N N . GLU A 1 305 ? 9.305 -16.124 0.708 1.00 91.38 305 GLU A N 1
ATOM 2405 C CA . GLU A 1 305 ? 9.685 -15.270 -0.428 1.00 91.38 305 GLU A CA 1
ATOM 2406 C C . GLU A 1 305 ? 11.209 -15.150 -0.576 1.00 91.38 305 GLU A C 1
ATOM 2408 O O . GLU A 1 305 ? 11.758 -15.298 -1.669 1.00 91.38 305 GLU A O 1
ATOM 2413 N N . ALA A 1 306 ? 11.931 -14.962 0.535 1.00 89.69 306 ALA A N 1
ATOM 2414 C CA . ALA A 1 306 ? 13.393 -14.915 0.525 1.00 89.69 306 ALA A CA 1
ATOM 2415 C C . ALA A 1 306 ? 14.027 -16.248 0.081 1.00 89.69 306 ALA A C 1
ATOM 2417 O O . ALA A 1 306 ? 15.070 -16.263 -0.576 1.00 89.69 306 ALA A O 1
ATOM 2418 N N . GLU A 1 307 ? 13.422 -17.384 0.438 1.00 93.12 307 GLU A N 1
ATOM 2419 C CA . GLU A 1 307 ? 13.867 -18.705 -0.017 1.00 93.12 307 GLU A CA 1
ATOM 2420 C C . GLU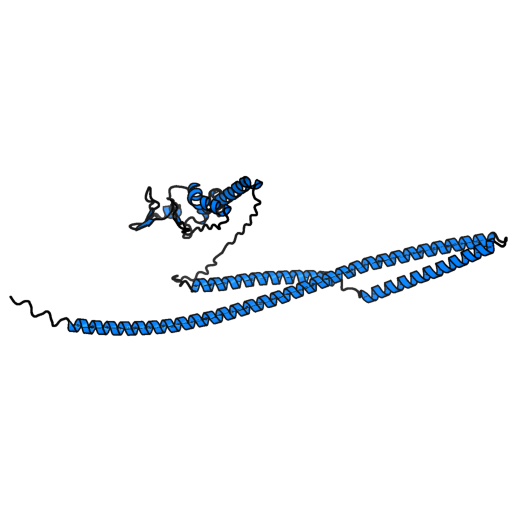 A 1 307 ? 13.600 -18.898 -1.516 1.00 93.12 307 GLU A C 1
ATOM 2422 O O . GLU A 1 307 ? 14.498 -19.329 -2.240 1.00 93.12 307 GLU A O 1
ATOM 2427 N N . GLN A 1 308 ? 12.410 -18.526 -1.998 1.00 91.06 308 GLN A N 1
ATOM 2428 C CA . GLN A 1 308 ? 12.054 -18.606 -3.417 1.00 91.06 308 GLN A CA 1
ATOM 2429 C C . GLN A 1 308 ? 12.989 -17.760 -4.282 1.00 91.06 308 GLN A C 1
ATOM 2431 O O . GLN A 1 308 ? 13.519 -18.249 -5.281 1.00 91.06 308 GLN A O 1
ATOM 2436 N N . PHE A 1 309 ? 13.268 -16.522 -3.871 1.00 89.75 309 PHE A N 1
ATOM 2437 C CA . PHE A 1 309 ? 14.179 -15.648 -4.603 1.00 89.75 309 PHE A CA 1
ATOM 2438 C C . PHE A 1 309 ? 15.613 -16.185 -4.629 1.00 89.75 309 PHE A C 1
ATOM 2440 O O . PHE A 1 309 ? 16.282 -16.145 -5.663 1.00 89.75 309 PHE A O 1
ATOM 2447 N N . ARG A 1 310 ? 16.081 -16.773 -3.521 1.00 91.25 310 ARG A N 1
ATOM 2448 C CA . ARG A 1 310 ? 17.394 -17.431 -3.466 1.00 91.25 310 ARG A CA 1
ATOM 2449 C C . ARG A 1 310 ? 17.475 -18.620 -4.423 1.00 91.25 310 ARG A C 1
ATOM 2451 O O . ARG A 1 310 ? 18.477 -18.773 -5.119 1.00 91.25 310 ARG A O 1
ATOM 2458 N N . GLN A 1 311 ? 16.431 -19.449 -4.470 1.00 92.19 311 GLN A N 1
ATOM 2459 C CA . GLN A 1 311 ? 16.344 -20.576 -5.403 1.00 92.19 311 GLN A CA 1
ATOM 2460 C C . GLN A 1 311 ? 16.317 -20.100 -6.855 1.00 92.19 311 GLN A C 1
ATOM 2462 O O . GLN A 1 311 ? 17.026 -20.660 -7.692 1.00 92.19 311 GLN A O 1
ATOM 2467 N N . TRP A 1 312 ? 15.556 -19.043 -7.143 1.00 90.62 312 TRP A N 1
ATOM 2468 C CA . TRP A 1 312 ? 15.517 -18.422 -8.461 1.00 90.62 312 TRP A CA 1
ATOM 2469 C C . TRP A 1 312 ? 16.903 -17.914 -8.887 1.00 90.62 312 TRP A C 1
ATOM 2471 O O . TRP A 1 312 ? 17.377 -18.309 -9.953 1.00 90.62 312 TRP A O 1
ATOM 2481 N N . LYS A 1 313 ? 17.608 -17.154 -8.032 1.00 87.62 313 LYS A N 1
ATOM 2482 C CA . LYS A 1 313 ? 18.985 -16.694 -8.299 1.00 87.62 313 LYS A CA 1
ATOM 2483 C C . LYS A 1 313 ? 19.941 -17.855 -8.572 1.00 87.62 313 LYS A C 1
ATOM 2485 O O . LYS A 1 313 ? 20.660 -17.839 -9.567 1.00 87.62 313 LYS A O 1
ATOM 2490 N N . ALA A 1 314 ? 19.906 -18.899 -7.742 1.00 86.81 314 ALA A N 1
ATOM 2491 C CA . ALA A 1 314 ? 20.755 -20.076 -7.924 1.00 86.81 314 ALA A CA 1
ATOM 2492 C C . ALA A 1 314 ? 20.441 -20.840 -9.225 1.00 86.81 314 ALA A C 1
ATOM 2494 O O . ALA A 1 314 ? 21.343 -21.380 -9.868 1.00 86.81 314 ALA A O 1
ATOM 2495 N N . SER A 1 315 ? 19.167 -20.911 -9.623 1.00 86.75 315 SER A N 1
ATOM 2496 C CA . SER A 1 315 ? 18.766 -21.511 -10.899 1.00 86.75 315 SER A CA 1
ATOM 2497 C C . SER A 1 315 ? 19.255 -20.679 -12.083 1.00 86.75 315 SER A C 1
ATOM 2499 O O . SER A 1 315 ? 19.755 -21.238 -13.060 1.00 86.75 315 SER A O 1
ATOM 2501 N N . ARG A 1 316 ? 19.154 -19.351 -11.982 1.00 82.56 316 ARG A N 1
ATOM 2502 C CA . ARG A 1 316 ? 19.576 -18.428 -13.035 1.00 82.56 316 ARG A CA 1
ATOM 2503 C C . ARG A 1 316 ? 21.088 -18.436 -13.243 1.00 82.56 316 ARG A C 1
ATOM 2505 O O . ARG A 1 316 ? 21.553 -18.508 -14.375 1.00 82.56 316 ARG A O 1
ATOM 2512 N N . GLU A 1 317 ? 21.860 -18.467 -12.161 1.00 80.44 317 GLU A N 1
ATOM 2513 C CA . GLU A 1 317 ? 23.321 -18.575 -12.230 1.00 80.44 317 GLU A CA 1
ATOM 2514 C C . GLU A 1 317 ? 23.767 -19.865 -12.944 1.00 80.44 317 GLU A C 1
ATOM 2516 O O . GLU A 1 317 ? 24.675 -19.846 -13.781 1.00 80.44 317 GLU A O 1
ATOM 2521 N N . LYS A 1 318 ? 23.089 -20.992 -12.678 1.00 87.62 318 LYS A N 1
ATOM 2522 C CA . LYS A 1 318 ? 23.340 -22.265 -13.378 1.00 87.62 318 LYS A CA 1
ATOM 2523 C C . LYS A 1 318 ? 23.035 -22.173 -14.872 1.00 87.62 318 LYS A C 1
ATOM 2525 O O . LYS A 1 318 ? 23.828 -22.664 -15.675 1.00 87.62 318 LYS A O 1
ATOM 2530 N N . GLU A 1 319 ? 21.921 -21.544 -15.238 1.00 83.94 319 GLU A N 1
ATOM 2531 C CA . GLU A 1 319 ? 21.540 -21.308 -16.635 1.00 83.94 319 GLU A CA 1
ATOM 2532 C C . GLU A 1 319 ? 22.602 -20.463 -17.361 1.00 83.94 319 GLU A C 1
ATOM 2534 O O . GLU A 1 319 ? 23.081 -20.846 -18.431 1.00 83.94 319 GLU A O 1
ATOM 2539 N N . LEU A 1 320 ? 23.061 -19.372 -16.740 1.00 78.19 320 LEU A N 1
ATOM 2540 C CA . LEU A 1 320 ? 24.101 -18.503 -17.295 1.00 78.19 320 LEU A CA 1
ATOM 2541 C C . LEU A 1 320 ? 25.427 -19.251 -17.503 1.00 78.19 320 LEU A C 1
ATOM 2543 O O . LEU A 1 320 ? 26.068 -19.129 -18.551 1.00 78.19 320 LEU A O 1
ATOM 2547 N N . LEU A 1 321 ? 25.842 -20.065 -16.527 1.00 79.56 321 LEU A N 1
ATOM 2548 C CA . LEU A 1 321 ? 27.038 -20.904 -16.640 1.00 79.56 321 LEU A CA 1
ATOM 2549 C C . LEU A 1 321 ? 26.922 -21.927 -17.777 1.00 79.56 321 LEU A C 1
ATOM 2551 O O . LEU A 1 321 ? 27.902 -22.162 -18.496 1.00 79.56 321 LEU A O 1
ATOM 2555 N N . GLN A 1 322 ? 25.740 -22.520 -17.961 1.00 84.88 322 GLN A N 1
ATOM 2556 C CA . GLN A 1 322 ? 25.480 -23.458 -19.048 1.00 84.88 322 GLN A CA 1
ATOM 2557 C C . GLN A 1 322 ? 25.566 -22.765 -20.412 1.00 84.88 322 GLN A C 1
ATOM 2559 O O . GLN A 1 322 ? 26.314 -23.227 -21.278 1.00 84.88 322 GLN A O 1
ATOM 2564 N N . LEU A 1 323 ? 24.912 -21.614 -20.573 1.00 75.19 323 LEU A N 1
ATOM 2565 C CA . LEU A 1 323 ? 24.967 -20.825 -21.805 1.00 75.19 323 LEU A CA 1
ATOM 2566 C C . LEU A 1 323 ? 26.395 -20.372 -22.135 1.00 75.19 323 LEU A C 1
ATOM 2568 O O . LEU A 1 323 ? 26.832 -20.489 -23.277 1.00 75.19 323 LEU A O 1
ATOM 2572 N N . ARG A 1 324 ? 27.190 -19.951 -21.141 1.00 78.56 324 ARG A N 1
ATOM 2573 C CA . ARG A 1 324 ? 28.620 -19.631 -21.339 1.00 78.56 324 ARG A CA 1
ATOM 2574 C C . ARG A 1 324 ? 29.443 -20.843 -21.778 1.00 78.56 324 ARG A C 1
ATOM 2576 O O . ARG A 1 324 ? 30.431 -20.707 -22.504 1.00 78.56 324 ARG A O 1
ATOM 2583 N N . LYS A 1 325 ? 29.095 -22.048 -21.322 1.00 84.94 325 LYS A N 1
ATOM 2584 C CA . LYS A 1 325 ? 29.752 -23.289 -21.760 1.00 84.94 325 LYS A CA 1
ATOM 2585 C C . LYS A 1 325 ? 29.384 -23.628 -23.206 1.00 84.94 325 LYS A C 1
ATOM 2587 O O . LYS A 1 325 ? 30.274 -23.968 -23.983 1.00 84.94 325 LYS A O 1
ATOM 2592 N N . GLU A 1 326 ? 28.112 -23.502 -23.567 1.00 83.44 326 GLU A N 1
ATOM 2593 C CA . GLU A 1 326 ? 27.616 -23.729 -24.928 1.00 83.44 326 GLU A CA 1
ATOM 2594 C C . GLU A 1 326 ? 28.168 -22.692 -25.913 1.00 83.44 326 GLU A C 1
ATOM 2596 O O . GLU A 1 326 ? 28.664 -23.070 -26.970 1.00 83.44 326 GLU A O 1
ATOM 2601 N N . GLY A 1 327 ? 28.216 -21.412 -25.533 1.00 78.62 327 GLY A N 1
ATOM 2602 C CA . GLY A 1 327 ? 28.808 -20.340 -26.337 1.00 78.62 327 GLY A CA 1
ATOM 2603 C C . GLY A 1 327 ? 30.272 -20.607 -26.693 1.00 78.62 327 GLY A C 1
ATOM 2604 O O . GLY A 1 327 ? 30.643 -20.545 -27.865 1.00 78.62 327 GLY A O 1
ATOM 2605 N N . ARG A 1 328 ? 31.089 -21.024 -25.713 1.00 80.31 328 ARG A N 1
ATOM 2606 C CA . ARG A 1 328 ? 32.486 -21.437 -25.956 1.00 80.31 328 ARG A CA 1
ATOM 2607 C C . ARG A 1 328 ? 32.593 -22.633 -26.907 1.00 80.31 328 ARG A C 1
ATOM 2609 O O . ARG A 1 328 ? 33.505 -22.682 -27.730 1.00 80.31 328 ARG A O 1
ATOM 2616 N N . LYS A 1 329 ? 31.675 -23.602 -26.808 1.00 83.62 329 LYS A N 1
ATOM 2617 C CA . LYS A 1 329 ? 31.645 -24.772 -27.700 1.00 83.62 329 LYS A CA 1
ATOM 2618 C C . LYS A 1 329 ? 31.304 -24.362 -29.136 1.00 83.62 329 LYS A C 1
ATOM 2620 O O . LYS A 1 329 ? 32.025 -24.738 -30.058 1.00 83.62 329 LYS A O 1
ATOM 2625 N N . SER A 1 330 ? 30.262 -23.555 -29.312 1.00 84.25 330 SER A N 1
ATOM 2626 C CA . SER A 1 330 ? 29.843 -23.031 -30.616 1.00 84.25 330 SER A CA 1
ATOM 2627 C C . SER A 1 330 ? 30.935 -22.182 -31.266 1.00 84.25 330 SER A C 1
ATOM 2629 O O . SER A 1 330 ? 31.171 -22.275 -32.467 1.00 84.25 330 SER A O 1
ATOM 2631 N N . GLU A 1 331 ? 31.653 -21.388 -30.474 1.00 82.06 331 GLU A N 1
ATOM 2632 C CA . GLU A 1 331 ? 32.797 -20.606 -30.936 1.00 82.06 331 GLU A CA 1
ATOM 2633 C C . GLU A 1 331 ? 33.950 -21.472 -31.439 1.00 82.06 331 GLU A C 1
ATOM 2635 O O . GLU A 1 331 ? 34.472 -21.242 -32.534 1.00 82.06 331 GLU A O 1
ATOM 2640 N N . TYR A 1 332 ? 34.314 -22.503 -30.679 1.00 83.69 332 TYR A N 1
ATOM 2641 C CA . TYR A 1 332 ? 35.326 -23.460 -31.102 1.00 83.69 332 TYR A CA 1
ATOM 2642 C C . TYR A 1 332 ? 34.940 -24.150 -32.421 1.00 83.69 332 TYR A C 1
ATOM 2644 O O . TYR A 1 332 ? 35.759 -24.246 -33.340 1.00 83.69 332 TYR A O 1
ATOM 2652 N N . GLU A 1 333 ? 33.683 -24.586 -32.551 1.00 86.25 333 GLU A N 1
ATOM 2653 C CA . GLU A 1 333 ? 33.176 -25.192 -33.786 1.00 86.25 333 GLU A CA 1
ATOM 2654 C C . GLU A 1 333 ? 33.224 -24.211 -34.966 1.00 86.25 333 GLU A C 1
ATOM 2656 O O . GLU A 1 333 ? 33.701 -24.571 -36.046 1.00 86.25 333 GLU A O 1
ATOM 2661 N N . ARG A 1 334 ? 32.839 -22.948 -34.747 1.00 85.25 334 ARG A N 1
ATOM 2662 C CA . ARG A 1 334 ? 32.915 -21.874 -35.747 1.00 85.25 334 ARG A CA 1
ATOM 2663 C C . ARG A 1 334 ? 34.345 -21.658 -36.242 1.00 85.25 334 ARG A C 1
ATOM 2665 O O . ARG A 1 334 ? 34.568 -21.631 -37.452 1.00 85.25 334 ARG A O 1
ATOM 2672 N N . HIS A 1 335 ? 35.317 -21.545 -35.336 1.00 88.75 335 HIS A N 1
ATOM 2673 C CA . HIS A 1 335 ? 36.729 -21.379 -35.698 1.00 88.75 335 HIS A CA 1
ATOM 2674 C C . HIS A 1 335 ? 37.274 -22.588 -36.461 1.00 88.75 335 HIS A C 1
ATOM 2676 O O . HIS A 1 335 ? 37.990 -22.427 -37.452 1.00 88.75 335 HIS A O 1
ATOM 2682 N N . LYS A 1 336 ? 36.895 -23.803 -36.051 1.00 92.19 336 LYS A N 1
ATOM 2683 C CA . LYS A 1 336 ? 37.264 -25.039 -36.750 1.00 92.19 336 LYS A CA 1
ATOM 2684 C C . LYS A 1 336 ? 36.731 -25.052 -38.188 1.00 92.19 336 LYS A C 1
ATOM 2686 O O . LYS A 1 336 ? 37.485 -25.350 -39.116 1.00 92.19 336 LYS A O 1
ATOM 2691 N N . LEU A 1 337 ? 35.460 -24.695 -38.381 1.00 88.38 337 LEU A N 1
ATOM 2692 C CA . LEU A 1 337 ? 34.819 -24.580 -39.697 1.00 88.38 337 LEU A CA 1
ATOM 2693 C C . LEU A 1 337 ? 35.451 -23.479 -40.559 1.00 88.38 337 LEU A C 1
ATOM 2695 O O . LEU A 1 337 ? 35.735 -23.714 -41.733 1.00 88.38 337 LEU A O 1
ATOM 2699 N N . GLN A 1 338 ? 35.737 -22.306 -39.988 1.00 87.06 338 GLN A N 1
ATOM 2700 C CA . GLN A 1 338 ? 36.415 -21.213 -40.693 1.00 87.06 338 GLN A CA 1
ATOM 2701 C C . GLN A 1 338 ? 37.811 -21.620 -41.176 1.00 87.06 338 GLN A C 1
ATOM 2703 O O . GLN A 1 338 ? 38.151 -21.368 -42.332 1.00 87.06 338 GLN A O 1
ATOM 2708 N N . ALA A 1 339 ? 38.597 -22.299 -40.337 1.00 89.44 339 ALA A N 1
ATOM 2709 C CA . ALA A 1 339 ? 39.921 -22.788 -40.712 1.00 89.44 339 ALA A CA 1
ATOM 2710 C C . ALA A 1 339 ? 39.855 -23.833 -41.842 1.00 89.44 339 ALA A C 1
ATOM 2712 O O . ALA A 1 339 ? 40.672 -23.806 -42.765 1.00 89.44 339 ALA A O 1
ATOM 2713 N N . LEU A 1 340 ? 38.867 -24.734 -41.807 1.00 89.75 340 LEU A N 1
ATOM 2714 C CA . LEU A 1 340 ? 38.609 -25.692 -42.890 1.00 89.75 340 LEU A CA 1
ATOM 2715 C C . LEU A 1 340 ? 38.231 -24.982 -44.197 1.00 89.75 340 LEU A C 1
ATOM 2717 O O . LEU A 1 340 ? 38.803 -25.288 -45.244 1.00 89.75 340 LEU A O 1
ATOM 2721 N N . ASN A 1 341 ? 37.331 -23.999 -44.132 1.00 87.56 341 ASN A N 1
ATOM 2722 C CA . ASN A 1 341 ? 36.908 -23.223 -45.297 1.00 87.56 341 ASN A CA 1
ATOM 2723 C C . ASN A 1 341 ? 38.078 -22.429 -45.908 1.00 87.56 341 ASN A C 1
ATOM 2725 O O . ASN A 1 341 ? 38.274 -22.448 -47.121 1.00 87.56 341 ASN A O 1
ATOM 2729 N N . GLN A 1 342 ? 38.912 -21.796 -45.075 1.00 86.81 342 GLN A N 1
ATOM 2730 C CA . GLN A 1 342 ? 40.120 -21.099 -45.528 1.00 86.81 342 GLN A CA 1
ATOM 2731 C C . GLN A 1 342 ? 41.105 -22.043 -46.229 1.00 86.81 342 GLN A C 1
ATOM 2733 O O . GLN A 1 342 ? 41.633 -21.701 -47.287 1.00 86.81 342 GLN A O 1
ATOM 2738 N N . ARG A 1 343 ? 41.326 -23.252 -45.691 1.00 85.00 343 ARG A N 1
ATOM 2739 C CA . ARG A 1 343 ? 42.172 -24.270 -46.337 1.00 85.00 343 ARG A CA 1
ATOM 2740 C C . ARG A 1 343 ? 41.617 -24.691 -47.698 1.00 85.00 343 ARG A C 1
ATOM 2742 O O . ARG A 1 343 ? 42.375 -24.736 -48.662 1.00 85.00 343 ARG A O 1
ATOM 2749 N N . GLN A 1 344 ? 40.311 -24.944 -47.800 1.00 83.69 344 GLN A N 1
ATOM 2750 C CA . GLN A 1 344 ? 39.665 -25.278 -49.077 1.00 83.69 344 GLN A CA 1
ATOM 2751 C C . GLN A 1 344 ? 39.766 -24.139 -50.101 1.00 83.69 344 GLN A C 1
ATOM 2753 O O . GLN A 1 344 ? 40.046 -24.396 -51.275 1.00 83.69 344 GLN A O 1
ATOM 2758 N N . LYS A 1 345 ? 39.610 -22.881 -49.665 1.00 82.75 345 LYS A N 1
ATOM 2759 C CA . LYS A 1 345 ? 39.812 -21.702 -50.520 1.00 82.75 345 LYS A CA 1
ATOM 2760 C C . LYS A 1 345 ? 41.241 -21.624 -51.051 1.00 82.75 345 LYS A C 1
ATOM 2762 O O . LYS A 1 345 ? 41.405 -21.441 -52.249 1.00 82.75 345 LYS A O 1
ATOM 2767 N N . MET A 1 346 ? 42.252 -21.820 -50.198 1.00 75.81 346 MET A N 1
ATOM 2768 C CA . MET A 1 346 ? 43.663 -21.812 -50.616 1.00 75.81 346 MET A CA 1
ATOM 2769 C C . MET A 1 346 ? 44.009 -22.932 -51.603 1.00 75.81 346 MET A C 1
ATOM 2771 O O . MET A 1 346 ? 44.832 -22.733 -52.492 1.00 75.81 346 MET A O 1
ATOM 2775 N N . VAL A 1 347 ? 43.407 -24.115 -51.453 1.00 78.25 347 VAL A N 1
ATOM 2776 C CA . VAL A 1 347 ? 43.595 -25.210 -52.415 1.00 78.25 347 VAL A CA 1
ATOM 2777 C C . VAL A 1 347 ? 42.952 -24.849 -53.753 1.00 78.25 347 VAL A C 1
ATOM 2779 O O . VAL A 1 347 ? 43.623 -24.943 -54.777 1.00 78.25 347 VAL A O 1
ATOM 2782 N N . SER A 1 348 ? 41.709 -24.355 -53.740 1.00 63.12 348 SER A N 1
ATOM 2783 C CA . SER A 1 348 ? 40.977 -23.971 -54.957 1.00 63.12 348 SER A CA 1
ATOM 2784 C C . SER A 1 348 ? 41.665 -22.834 -55.722 1.00 63.12 348 SER A C 1
ATOM 2786 O O . SER A 1 348 ? 41.806 -22.909 -56.938 1.00 63.12 348 SER A O 1
ATOM 2788 N N . THR A 1 349 ? 42.178 -21.808 -55.033 1.00 65.25 349 THR A N 1
ATOM 2789 C CA . THR A 1 349 ? 42.918 -20.710 -55.682 1.00 65.25 349 THR A CA 1
ATOM 2790 C C . THR A 1 349 ? 44.263 -21.145 -56.257 1.00 65.25 349 THR A C 1
ATOM 2792 O O . THR A 1 349 ? 44.715 -20.550 -57.228 1.00 65.25 349 THR A O 1
ATOM 2795 N N . ARG A 1 350 ? 44.889 -22.198 -55.716 1.00 62.59 350 ARG A N 1
ATOM 2796 C CA . ARG A 1 350 ? 46.107 -22.806 -56.282 1.00 62.59 350 ARG A CA 1
ATOM 2797 C C . ARG A 1 350 ? 45.838 -23.752 -57.451 1.00 62.59 350 ARG A C 1
ATOM 2799 O O . ARG A 1 350 ? 46.755 -23.998 -58.223 1.00 62.59 350 ARG A O 1
ATOM 2806 N N . SER A 1 351 ? 44.618 -24.276 -57.594 1.00 57.06 351 SER A N 1
ATOM 2807 C CA . SER A 1 351 ? 44.252 -25.150 -58.724 1.00 57.06 351 SER A CA 1
ATOM 2808 C C . SER A 1 351 ? 43.801 -24.372 -59.969 1.00 57.06 351 SER A C 1
ATOM 2810 O O . SER A 1 351 ? 43.764 -24.938 -61.054 1.00 57.06 351 SER A O 1
ATOM 2812 N N . LEU A 1 352 ? 43.469 -23.085 -59.822 1.00 55.75 352 LEU A N 1
ATOM 2813 C CA . LEU A 1 352 ? 42.994 -22.204 -60.894 1.00 55.75 352 LEU A CA 1
ATOM 2814 C C . LEU A 1 352 ? 44.060 -21.460 -61.745 1.00 55.75 352 LEU A C 1
ATOM 2816 O O . LEU A 1 352 ? 43.683 -21.055 -62.843 1.00 55.75 352 LEU A O 1
ATOM 2820 N N . PRO A 1 353 ? 45.351 -21.268 -61.372 1.00 50.31 353 PRO A N 1
ATOM 2821 C CA . PRO A 1 353 ? 46.258 -20.457 -62.193 1.00 50.31 353 PRO A CA 1
ATOM 2822 C C . PRO A 1 353 ? 46.902 -21.206 -63.370 1.00 50.31 353 PRO A C 1
ATOM 2824 O O . PRO A 1 353 ? 47.504 -20.567 -64.220 1.00 50.31 353 PRO A O 1
ATOM 2827 N N . CYS A 1 354 ? 46.800 -22.537 -63.461 1.00 47.03 354 CYS A N 1
ATOM 2828 C CA . CYS A 1 354 ? 47.503 -23.304 -64.505 1.00 47.03 354 CYS A CA 1
ATOM 2829 C C . CYS A 1 354 ? 46.703 -23.519 -65.802 1.00 47.03 354 CYS A C 1
ATOM 2831 O O . CYS A 1 354 ? 47.214 -24.143 -66.725 1.00 47.03 354 CYS A O 1
ATOM 2833 N N . SER A 1 355 ? 45.474 -23.004 -65.901 1.00 48.28 355 SER A N 1
ATOM 2834 C CA . SER A 1 355 ? 44.592 -23.287 -67.048 1.00 48.28 355 SER A CA 1
ATOM 2835 C C . SER A 1 355 ? 44.413 -22.119 -68.024 1.00 48.28 355 SER A C 1
ATOM 2837 O O . SER A 1 355 ? 43.656 -22.265 -68.979 1.00 48.28 355 SER A O 1
ATOM 2839 N N . PHE A 1 356 ? 45.053 -20.963 -67.799 1.00 48.19 356 PHE A N 1
ATOM 2840 C CA . PHE A 1 356 ? 44.759 -19.734 -68.559 1.00 48.19 356 PHE A CA 1
ATOM 2841 C C . PHE A 1 356 ? 45.941 -19.112 -69.323 1.00 48.19 356 PHE A C 1
ATOM 2843 O O . PHE A 1 356 ? 45.744 -18.132 -70.036 1.00 48.19 356 PHE A O 1
ATOM 2850 N N . GLU A 1 357 ? 47.147 -19.684 -69.254 1.00 44.38 357 GLU A N 1
ATOM 2851 C CA . GLU A 1 357 ? 48.342 -19.130 -69.924 1.00 44.38 357 GLU A CA 1
ATOM 2852 C C . GLU A 1 357 ? 48.604 -19.680 -71.342 1.00 44.38 357 GLU A C 1
ATOM 2854 O O . GLU A 1 357 ? 49.652 -19.422 -71.924 1.00 44.38 357 GLU A O 1
ATOM 2859 N N . SER A 1 358 ? 47.658 -20.406 -71.949 1.00 47.59 358 SER A N 1
ATOM 2860 C CA . SER A 1 358 ? 47.850 -21.031 -73.276 1.00 47.59 358 SER A CA 1
ATOM 2861 C C . SER A 1 358 ? 47.054 -20.402 -74.430 1.00 47.59 358 SER A C 1
ATOM 2863 O O . SER A 1 358 ? 46.977 -21.012 -75.491 1.00 47.59 358 SER A O 1
ATOM 2865 N N . LEU A 1 359 ? 46.452 -19.215 -74.266 1.00 51.47 359 LEU A N 1
ATOM 2866 C CA . LEU A 1 359 ? 45.531 -18.638 -75.269 1.00 51.47 359 LEU A CA 1
ATOM 2867 C C . LEU A 1 359 ? 45.837 -17.195 -75.711 1.00 51.47 359 LEU A C 1
ATOM 2869 O O . LEU A 1 359 ? 44.927 -16.486 -76.116 1.00 51.47 359 LEU A O 1
ATOM 2873 N N . ASN A 1 360 ? 47.097 -16.755 -75.686 1.00 45.19 360 ASN A N 1
ATOM 2874 C CA . ASN A 1 360 ? 47.506 -15.521 -76.375 1.00 45.19 360 ASN A CA 1
ATOM 2875 C C . ASN A 1 360 ? 48.862 -15.715 -77.070 1.00 45.19 360 ASN A C 1
ATOM 2877 O O . ASN A 1 360 ? 49.892 -15.230 -76.609 1.00 45.19 360 ASN A O 1
ATOM 2881 N N . LEU A 1 361 ? 48.846 -16.463 -78.174 1.00 47.34 361 LEU A N 1
ATOM 2882 C CA . LEU A 1 361 ? 49.844 -16.372 -79.237 1.00 47.34 361 LEU A CA 1
ATOM 2883 C C . LEU A 1 361 ? 49.074 -16.214 -80.553 1.00 47.34 361 LEU A C 1
ATOM 2885 O O . LEU A 1 361 ? 48.613 -17.208 -81.105 1.00 47.34 361 LEU A O 1
ATOM 2889 N N . GLU A 1 362 ? 48.918 -14.972 -81.006 1.00 46.50 362 GLU A N 1
ATOM 2890 C CA . GLU A 1 362 ? 48.760 -14.590 -82.418 1.00 46.50 362 GLU A CA 1
ATOM 2891 C C . GLU A 1 362 ? 49.164 -13.126 -82.606 1.00 46.50 362 GLU A C 1
ATOM 2893 O O . GLU A 1 362 ? 48.735 -12.282 -81.782 1.00 46.50 362 GLU A O 1
#

InterPro domains:
  IPR001752 Kinesin motor domain [PF00225] (15-137)
  IPR001752 Kinesin motor domain [PS50067] (7-137)
  IPR001752 Kinesin motor domain [SM00129] (5-307)
  IPR027417 P-loop containing nucleoside triphosphate hydrolase [SSF52540] (5-137)
  IPR027640 Kinesin-like protein [PTHR47969] (4-137)
  IPR036961 Kinesin motor domain superfamily [G3DSA:3.40.850.10] (1-161)